Protein AF-A0A3P1B3H8-F1 (afdb_monomer)

Foldseek 3Di:
DDDDDDDDDDAADDPQWGWDDDPNDTDIDGNPDDDDPVNVCPPPVNVVVVVLLVLQLVVLVLVVVQCCLQPVLAPDPCLSVLSSVVLVVQCVVCVPDDSLVCLQPVLVDPVFAQDFSLPLAPQRSPQWAQAPVQQKIWSQCRLVVCLVPQALWKKKKWKWWWFADPSRIHTDNTDIFIHHSPPDDNPDTDMDHHDDDDPPGPTFIKMKIAIGNDRDPPPPDNDDNHGITIGTYHYDND

Sequence (238 aa):
MAKSDNIFNIRGRLGDLIFCQRNGKTYVKRYSGGFTKAATQNHPNIKVGQERFAQVSKYVKSLKQQLQPYMWRQKDGTFHNQLMAIFLQLAKNETEKTFNELVQELDSYSNLTNKSLNKNSKIAPSGLFYDVKTNQLNLGIIPYELSVKYKGLFLEVATGWYGVTDGEISLTEPNIQYVKLDDQTKNKDFVVDFAPADDNNIRLPFVGLAVVYTDDKGSESPHPVHTVMACFVVMRNV

Radius of gyration: 27.2 Å; Cα contacts (8 Å, |Δi|>4): 384; chains: 1; bounding box: 61×78×68 Å

Solvent-accessible surface area (backbone atoms only — not comparable to full-atom values): 13793 Å² total; per-residue (Å²): 134,88,82,82,85,83,85,80,90,76,76,47,74,60,90,61,34,35,36,47,73,56,96,90,42,81,46,79,42,73,60,81,72,70,92,40,74,65,62,52,58,65,33,68,73,46,43,56,51,49,53,51,49,49,52,49,50,53,49,48,53,51,48,54,60,56,40,34,88,48,44,69,56,55,80,54,90,57,50,65,58,45,43,46,54,52,52,50,49,53,49,66,75,40,78,89,56,54,71,62,60,53,64,70,48,48,84,79,38,71,86,45,40,38,33,50,62,41,80,67,27,72,67,73,42,79,54,42,35,34,29,71,80,78,44,28,34,35,43,31,53,48,54,34,67,45,23,79,78,40,64,79,23,22,36,40,40,25,22,25,40,36,37,65,58,99,83,43,76,48,52,53,81,61,38,74,48,68,43,70,17,56,92,54,53,82,89,50,76,42,72,44,79,44,39,86,80,67,97,85,60,89,55,46,47,30,39,15,38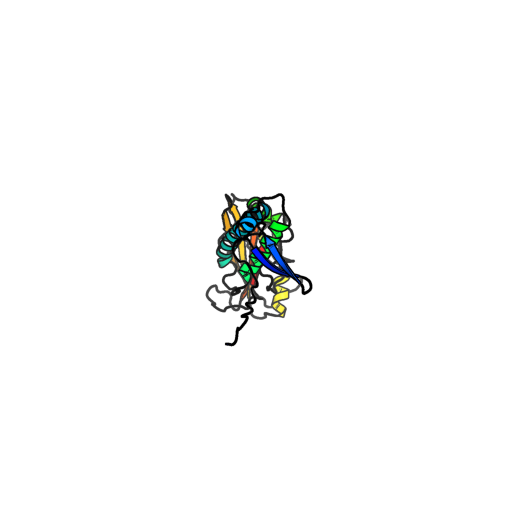,32,61,36,79,58,92,55,94,77,70,84,67,80,43,63,54,42,45,35,32,36,32,39,42,45,80,40,86,116

Nearest PDB structures (foldseek):
  8jrv-assembly1_A  TM=4.769E-01  e=1.561E+00  Homo sapiens
  5wec-assembly1_A  TM=4.623E-01  e=5.655E+00  Vibrio cholerae O395
  7uwk-assembly1_D  TM=3.953E-01  e=9.577E+00  Homo sapiens
  7w47-assembly1_B  TM=3.004E-01  e=8.034E+00  Sus scrofa

Secondary structure (DSSP, 8-state):
-PPP-------EEETTEEEEEETTEEEEEE------HHHHHTSHHHHHHHHHHHHHHHHHHHHHHHTHHHHTT---TTHHHHHHHHHHHHHHH-SSS-HHHHHHTGGG-TTTBTS-SSTT----GGG-EEETTTTEEE-TTHHHHHHTT-TT-EEEEEEEEEEEETTEEEEPPPEEEEEE-TT--TT---EEEPPPPPTTS--EEEEEEEEESSSSTT------GGGEEEEE-EEE--

Mean predicted aligned error: 11.23 Å

Organism: NCBI:txid2488729

pLDDT: mean 82.11, std 12.09, range [40.28, 95.19]

Structure (mmCIF, N/CA/C/O backbone):
data_AF-A0A3P1B3H8-F1
#
_entry.id   AF-A0A3P1B3H8-F1
#
loop_
_atom_site.group_PDB
_atom_site.id
_atom_site.type_symbol
_atom_site.label_atom_id
_atom_site.label_alt_id
_atom_site.label_comp_id
_atom_site.label_asym_id
_atom_site.label_entity_id
_atom_site.label_seq_id
_atom_site.pdbx_PDB_ins_code
_atom_site.Cartn_x
_atom_site.Cartn_y
_atom_site.Cartn_z
_atom_site.occupancy
_atom_site.B_iso_or_equiv
_atom_site.auth_seq_id
_atom_site.auth_comp_id
_atom_site.auth_asym_id
_atom_site.auth_atom_id
_atom_site.pdbx_PDB_model_num
ATOM 1 N N . MET A 1 1 ? 37.171 -57.762 -46.594 1.00 40.28 1 MET A N 1
ATOM 2 C CA . MET A 1 1 ? 37.442 -56.576 -45.753 1.00 40.28 1 MET A CA 1
ATOM 3 C C . MET A 1 1 ? 36.181 -55.719 -45.764 1.00 40.28 1 MET A C 1
ATOM 5 O O . MET A 1 1 ? 35.833 -55.210 -46.821 1.00 40.28 1 MET A O 1
ATOM 9 N N . ALA A 1 2 ? 35.424 -55.676 -44.666 1.00 44.59 2 ALA A N 1
ATOM 10 C CA . ALA A 1 2 ? 34.181 -54.903 -44.606 1.00 44.59 2 ALA A CA 1
ATOM 11 C C . ALA A 1 2 ? 34.508 -53.404 -44.483 1.00 44.59 2 ALA A C 1
ATOM 13 O O . ALA A 1 2 ? 35.292 -53.025 -43.616 1.00 44.59 2 ALA A O 1
ATOM 14 N N . LYS A 1 3 ? 33.939 -52.560 -45.353 1.00 48.19 3 LYS A N 1
ATOM 15 C CA . LYS A 1 3 ? 33.936 -51.099 -45.182 1.00 48.19 3 LYS A CA 1
ATOM 16 C C . LYS A 1 3 ? 32.687 -50.725 -44.388 1.00 48.19 3 LYS A C 1
ATOM 18 O O . LYS A 1 3 ? 31.584 -51.002 -44.847 1.00 48.19 3 LYS A O 1
ATOM 23 N N . SER A 1 4 ? 32.856 -50.130 -43.209 1.00 52.50 4 SER A N 1
ATOM 24 C CA . SER A 1 4 ? 31.754 -49.484 -42.492 1.00 52.50 4 SER A CA 1
ATOM 25 C C . SER A 1 4 ? 31.682 -48.015 -42.904 1.00 52.50 4 SER A C 1
ATOM 27 O O . SER A 1 4 ? 32.612 -47.256 -42.621 1.00 52.50 4 SER A O 1
ATOM 29 N N . ASP A 1 5 ? 30.580 -47.605 -43.521 1.00 49.25 5 ASP A N 1
ATOM 30 C CA . ASP A 1 5 ? 30.264 -46.188 -43.676 1.00 49.25 5 ASP A CA 1
ATOM 31 C C . ASP A 1 5 ? 29.628 -45.695 -42.370 1.00 49.25 5 ASP A C 1
ATOM 33 O O . ASP A 1 5 ? 28.498 -46.045 -42.032 1.00 49.25 5 ASP A O 1
ATOM 37 N N . ASN A 1 6 ? 30.377 -44.910 -41.594 1.00 53.94 6 ASN A N 1
ATOM 38 C CA . ASN A 1 6 ? 29.881 -44.330 -40.348 1.00 53.94 6 ASN A CA 1
ATOM 39 C C . ASN A 1 6 ? 29.100 -43.045 -40.652 1.00 53.94 6 ASN A C 1
ATOM 41 O O . ASN A 1 6 ? 29.680 -42.035 -41.054 1.00 53.94 6 ASN A O 1
ATOM 45 N N . ILE A 1 7 ? 27.782 -43.072 -40.443 1.00 67.06 7 ILE A N 1
ATOM 46 C CA . ILE A 1 7 ? 26.916 -41.894 -40.574 1.00 67.06 7 ILE A CA 1
ATOM 47 C C . ILE A 1 7 ? 26.905 -41.140 -39.239 1.00 67.06 7 ILE A C 1
ATOM 49 O O . ILE A 1 7 ? 26.387 -41.639 -38.240 1.00 67.06 7 ILE A O 1
ATOM 53 N N . PHE A 1 8 ? 27.435 -39.915 -39.226 1.00 63.09 8 PHE A N 1
ATOM 54 C CA . PHE A 1 8 ? 27.357 -39.012 -38.075 1.00 63.09 8 PHE A CA 1
ATOM 55 C C . PHE A 1 8 ? 26.264 -37.962 -38.290 1.00 63.09 8 PHE A C 1
ATOM 57 O O . PHE A 1 8 ? 26.324 -37.158 -39.219 1.00 63.09 8 PHE A O 1
ATOM 64 N N . ASN A 1 9 ? 25.269 -37.940 -37.402 1.00 62.59 9 ASN A N 1
ATOM 65 C CA . ASN A 1 9 ? 24.207 -36.937 -37.426 1.00 62.59 9 ASN A CA 1
ATOM 66 C C . ASN A 1 9 ? 24.639 -35.687 -36.655 1.00 62.59 9 ASN A C 1
ATOM 68 O O . ASN A 1 9 ? 24.683 -35.691 -35.426 1.00 62.59 9 ASN A O 1
ATOM 72 N N . ILE A 1 10 ? 24.918 -34.600 -37.375 1.00 66.38 10 ILE A N 1
ATOM 73 C CA . ILE A 1 10 ? 25.276 -33.308 -36.781 1.00 66.38 10 ILE A CA 1
ATOM 74 C C . ILE A 1 10 ? 24.056 -32.378 -36.826 1.00 66.38 10 ILE A C 1
ATOM 76 O O . ILE A 1 10 ? 23.556 -32.031 -37.896 1.00 66.38 10 ILE A O 1
ATOM 80 N N . ARG A 1 11 ? 23.583 -31.947 -35.651 1.00 63.81 11 ARG A N 1
ATOM 81 C CA . ARG A 1 11 ? 22.600 -30.863 -35.479 1.00 63.81 11 ARG A CA 1
ATOM 82 C C . ARG A 1 11 ? 23.232 -29.764 -34.636 1.00 63.8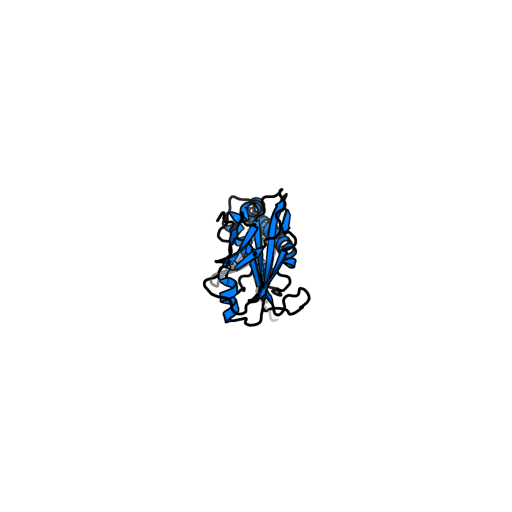1 11 ARG A C 1
ATOM 84 O O . ARG A 1 11 ? 23.747 -30.045 -33.559 1.00 63.81 11 ARG A O 1
ATOM 91 N N . GLY A 1 12 ? 23.157 -28.517 -35.096 1.00 66.75 12 GLY A N 1
ATOM 92 C CA . GLY A 1 12 ? 23.694 -27.366 -34.366 1.00 66.75 12 GLY A CA 1
ATOM 93 C C . GLY A 1 12 ? 24.693 -26.544 -35.176 1.00 66.75 12 GLY A C 1
ATOM 94 O O . GLY A 1 12 ? 24.644 -26.523 -36.405 1.00 66.75 12 GLY A O 1
ATOM 95 N N . ARG A 1 13 ? 25.564 -25.805 -34.4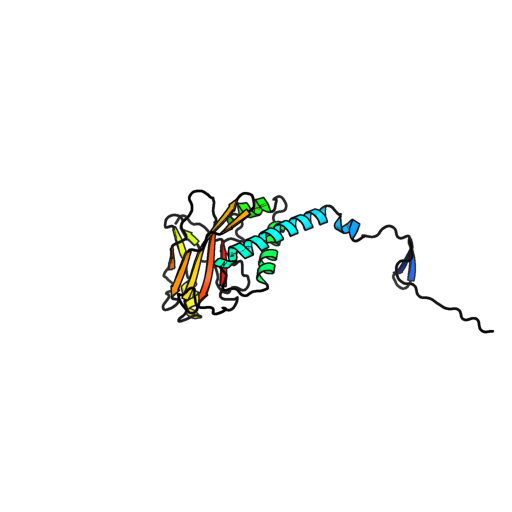83 1.00 74.62 13 ARG A N 1
ATOM 96 C CA . ARG A 1 13 ? 26.561 -24.914 -35.090 1.00 74.62 13 ARG A CA 1
ATOM 97 C C . ARG A 1 13 ? 27.933 -25.587 -35.101 1.00 74.62 13 ARG A C 1
ATOM 99 O O . ARG A 1 13 ? 28.390 -26.026 -34.052 1.00 74.62 13 ARG A O 1
ATOM 106 N N . LEU A 1 14 ? 28.602 -25.589 -36.251 1.00 75.50 14 LEU A N 1
ATOM 107 C CA . LEU A 1 14 ? 30.013 -25.960 -36.381 1.00 75.50 14 LEU A CA 1
ATOM 108 C C . LEU A 1 14 ? 30.729 -24.838 -37.139 1.00 75.50 14 LEU A C 1
ATOM 110 O O . LEU A 1 14 ? 30.448 -24.601 -38.314 1.00 75.50 14 LEU A O 1
ATOM 114 N N . GLY A 1 15 ? 31.597 -24.100 -36.443 1.00 76.12 15 GLY A N 1
ATOM 115 C CA . GLY A 1 15 ? 32.226 -22.888 -36.978 1.00 76.12 15 GLY A CA 1
ATOM 116 C C . GLY A 1 15 ? 31.192 -21.843 -37.413 1.00 76.12 15 GLY A C 1
ATOM 117 O O . GLY A 1 15 ? 30.313 -21.457 -36.633 1.00 76.12 15 GLY A O 1
ATOM 118 N N . ASP A 1 16 ? 31.272 -21.424 -38.674 1.00 76.69 16 ASP A N 1
ATOM 119 C CA . ASP A 1 16 ? 30.365 -20.449 -39.294 1.00 76.69 16 ASP A CA 1
ATOM 120 C C . ASP A 1 16 ? 29.191 -21.102 -40.031 1.00 76.69 16 ASP A C 1
ATOM 122 O O . ASP A 1 16 ? 28.534 -20.459 -40.845 1.00 76.69 16 ASP A O 1
ATOM 126 N N . LEU A 1 17 ? 28.908 -22.380 -39.777 1.00 77.81 17 LEU A N 1
ATOM 127 C CA . LEU A 1 17 ? 27.805 -23.109 -40.397 1.00 77.81 17 LEU A CA 1
ATOM 128 C C . LEU A 1 17 ? 26.775 -23.524 -39.346 1.00 77.81 17 LEU A C 1
ATOM 130 O O . LEU A 1 17 ? 27.121 -23.973 -38.252 1.00 77.81 17 LEU A O 1
ATOM 134 N N . ILE A 1 18 ? 25.493 -23.392 -39.687 1.00 80.50 18 ILE A N 1
ATOM 135 C CA . ILE A 1 18 ? 24.386 -23.977 -38.924 1.00 80.50 18 ILE A CA 1
ATOM 136 C C . ILE A 1 18 ? 23.794 -25.127 -39.732 1.00 80.50 18 ILE A C 1
ATOM 138 O O . ILE A 1 18 ? 23.350 -24.921 -40.863 1.00 80.50 18 ILE A O 1
ATOM 142 N N . PHE A 1 19 ? 23.726 -26.294 -39.098 1.00 83.31 19 PHE A N 1
ATOM 143 C CA . PHE A 1 19 ? 23.084 -27.508 -39.587 1.00 83.31 19 PHE A CA 1
ATOM 144 C C . PHE A 1 19 ? 21.707 -27.617 -38.930 1.00 83.31 19 PHE A C 1
ATOM 146 O O . PHE A 1 19 ? 21.598 -27.859 -37.722 1.00 83.31 19 PHE A O 1
ATOM 153 N N . CYS A 1 20 ? 20.644 -27.390 -39.703 1.00 77.00 20 CYS A N 1
ATOM 154 C CA . CYS A 1 20 ? 19.270 -27.443 -39.211 1.00 77.00 20 CYS A CA 1
ATOM 155 C C . CYS A 1 20 ? 18.354 -28.230 -40.150 1.00 77.00 20 CYS A C 1
ATOM 157 O O . CYS A 1 20 ? 18.663 -28.455 -41.317 1.00 77.00 20 CYS A O 1
ATOM 159 N N . GLN A 1 21 ? 17.203 -28.645 -39.628 1.00 80.06 21 GLN A N 1
ATOM 160 C CA . GLN A 1 21 ? 16.171 -29.317 -40.407 1.00 80.06 21 GLN A CA 1
ATOM 161 C C . GLN A 1 21 ? 14.941 -28.411 -40.476 1.00 80.06 21 GLN A C 1
ATOM 163 O O . GLN A 1 21 ? 14.486 -27.908 -39.449 1.00 80.06 21 GLN A O 1
ATOM 168 N N . ARG A 1 22 ? 14.406 -28.188 -41.679 1.00 69.06 22 ARG A N 1
ATOM 169 C CA . ARG A 1 22 ? 13.171 -27.424 -41.909 1.00 69.06 22 ARG A CA 1
ATOM 170 C C . ARG A 1 22 ? 12.282 -28.239 -42.841 1.00 69.06 22 ARG A C 1
ATOM 172 O O . ARG A 1 22 ? 12.743 -28.692 -43.880 1.00 69.06 22 ARG A O 1
ATOM 179 N N . ASN A 1 23 ? 11.026 -28.468 -42.465 1.00 74.81 23 ASN A N 1
ATOM 180 C CA . ASN A 1 23 ? 10.073 -29.269 -43.251 1.00 74.81 23 ASN A CA 1
ATOM 181 C C . ASN A 1 23 ? 10.638 -30.642 -43.684 1.00 74.81 23 ASN A C 1
ATOM 183 O O . ASN A 1 23 ? 10.537 -31.029 -44.844 1.00 74.81 23 ASN A O 1
ATOM 187 N N . GLY A 1 24 ? 11.319 -31.344 -42.771 1.00 77.25 24 GLY A N 1
ATOM 188 C CA . GLY A 1 24 ? 11.905 -32.665 -43.032 1.00 77.25 24 GLY A CA 1
ATOM 189 C C . GLY A 1 24 ? 13.212 -32.669 -43.838 1.00 77.25 24 GLY A C 1
ATOM 190 O O . GLY A 1 24 ? 13.916 -33.673 -43.807 1.00 77.25 24 GLY A O 1
ATOM 191 N N . LYS A 1 25 ? 13.600 -31.557 -44.477 1.00 76.50 25 LYS A N 1
ATOM 192 C CA . LYS A 1 25 ? 14.837 -31.440 -45.269 1.00 76.50 25 LYS A CA 1
ATOM 193 C C . LYS A 1 25 ? 15.974 -30.823 -44.451 1.00 76.50 25 LYS A C 1
ATOM 195 O O . LYS A 1 25 ? 15.749 -29.898 -43.666 1.00 76.50 25 LYS A O 1
ATOM 200 N N . THR A 1 26 ? 17.188 -31.341 -44.626 1.00 80.50 26 THR A N 1
ATOM 201 C CA . THR A 1 26 ? 18.400 -30.829 -43.969 1.00 80.50 26 THR A CA 1
ATOM 202 C C . THR A 1 26 ? 18.971 -29.665 -44.768 1.00 80.50 26 THR A C 1
ATOM 204 O O . THR A 1 26 ? 19.141 -29.763 -45.980 1.00 80.50 26 THR A O 1
ATOM 207 N N . TYR A 1 27 ? 19.280 -28.569 -44.080 1.00 76.25 27 TYR A N 1
ATOM 208 C CA . TYR A 1 27 ? 19.862 -27.365 -44.657 1.00 76.25 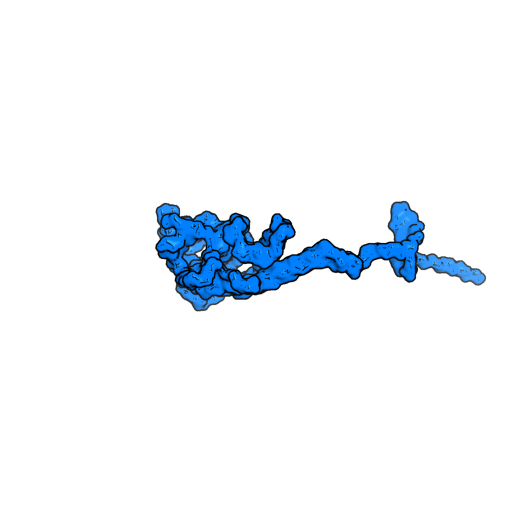27 TYR A CA 1
ATOM 209 C C . TYR A 1 27 ? 21.144 -26.994 -43.919 1.00 76.25 27 TYR A C 1
ATOM 211 O O . TYR A 1 27 ? 21.226 -27.087 -42.691 1.00 76.25 27 TYR A O 1
ATOM 219 N N . VAL A 1 28 ? 22.117 -26.507 -44.687 1.00 82.88 28 VAL A N 1
ATOM 220 C CA . VAL A 1 28 ? 23.318 -25.857 -44.169 1.00 82.88 28 VAL A CA 1
ATOM 221 C C . VAL A 1 28 ? 23.267 -24.399 -44.596 1.00 82.88 28 VAL A C 1
ATOM 223 O O . VAL A 1 28 ? 23.139 -24.101 -45.782 1.00 82.88 28 VAL A O 1
ATOM 226 N N . LYS A 1 29 ? 23.348 -23.480 -43.633 1.00 78.31 29 LYS A N 1
ATOM 227 C CA . LYS A 1 29 ? 23.458 -22.042 -43.912 1.00 78.31 29 LYS A CA 1
ATOM 228 C C . LYS A 1 29 ? 24.701 -21.463 -43.254 1.00 78.31 29 LYS A C 1
ATOM 230 O O . LYS A 1 29 ? 25.050 -21.875 -42.145 1.00 78.31 29 LYS A O 1
ATOM 235 N N . ARG A 1 30 ? 25.323 -20.471 -43.903 1.00 73.12 30 ARG A N 1
ATOM 236 C CA . ARG A 1 30 ? 26.316 -19.624 -43.230 1.00 73.12 30 ARG A CA 1
ATOM 237 C C . ARG A 1 30 ? 25.642 -18.901 -42.066 1.00 73.12 30 ARG A C 1
ATOM 239 O O . ARG A 1 30 ? 24.528 -18.390 -42.191 1.00 73.12 30 ARG A O 1
ATOM 246 N N . TYR A 1 31 ? 26.310 -18.901 -40.922 1.00 65.50 31 TYR A N 1
ATOM 247 C CA . TYR A 1 31 ? 25.913 -18.199 -39.718 1.00 65.50 31 TYR A CA 1
ATOM 248 C C . TYR A 1 31 ? 26.003 -16.697 -39.995 1.00 65.50 31 TYR A C 1
ATOM 250 O O . TYR A 1 31 ? 27.058 -16.089 -39.879 1.00 65.50 31 TYR A O 1
ATOM 258 N N . SER A 1 32 ? 24.887 -16.089 -40.385 1.00 58.16 32 SER A N 1
ATOM 259 C CA . SER A 1 32 ? 24.805 -14.668 -40.734 1.00 58.16 32 SER A CA 1
ATOM 260 C C . SER A 1 32 ? 24.629 -13.754 -39.514 1.00 58.16 32 SER A C 1
ATOM 262 O O . SER A 1 32 ? 24.014 -12.703 -39.636 1.00 58.16 32 SER A O 1
ATOM 264 N N . GLY A 1 33 ? 25.087 -14.175 -38.327 1.00 56.81 33 GLY A N 1
ATOM 265 C CA . GLY A 1 33 ? 24.851 -13.436 -37.086 1.00 56.81 33 GLY A CA 1
ATOM 266 C C . GLY A 1 33 ? 23.367 -13.402 -36.715 1.00 56.81 33 GLY A C 1
ATOM 267 O O . GLY A 1 33 ? 22.682 -12.409 -36.923 1.00 56.81 33 GLY A O 1
ATOM 268 N N . GLY A 1 34 ? 22.841 -14.498 -36.164 1.00 56.72 34 GLY A N 1
ATOM 269 C CA . GLY A 1 34 ? 21.536 -14.446 -35.494 1.00 56.72 34 GLY A CA 1
ATOM 270 C C . GLY A 1 34 ? 21.604 -13.598 -34.220 1.00 56.72 34 GLY A C 1
ATOM 271 O O . GLY A 1 34 ? 22.702 -13.336 -33.732 1.00 56.72 34 GLY A O 1
ATOM 272 N N . PHE A 1 35 ? 20.441 -13.220 -33.673 1.00 50.03 35 PHE A N 1
ATOM 273 C CA . PHE A 1 35 ? 20.281 -12.582 -32.358 1.00 50.03 35 PHE A CA 1
ATOM 274 C C . PHE A 1 35 ? 21.208 -13.226 -31.318 1.00 50.03 35 PHE A C 1
ATOM 276 O O . PHE A 1 35 ? 20.905 -14.272 -30.743 1.00 50.03 35 PHE A O 1
ATOM 283 N N . THR A 1 36 ? 22.378 -12.632 -31.091 1.00 62.50 36 THR A N 1
ATOM 284 C CA . THR A 1 36 ? 23.254 -13.060 -30.006 1.00 62.50 36 THR A CA 1
ATOM 285 C C . THR A 1 36 ? 22.679 -12.499 -28.712 1.00 62.50 36 THR A C 1
ATOM 287 O O . THR A 1 36 ? 22.065 -11.426 -28.713 1.00 62.50 36 THR A O 1
ATOM 290 N N . LYS A 1 37 ? 22.876 -13.201 -27.587 1.00 59.06 37 LYS A N 1
ATOM 291 C CA . LYS A 1 37 ? 22.499 -12.663 -26.268 1.00 59.06 37 LYS A CA 1
ATOM 292 C C . LYS A 1 37 ? 23.075 -11.255 -26.073 1.00 59.06 37 LYS A C 1
ATOM 294 O O . LYS A 1 37 ? 22.348 -10.378 -25.634 1.00 59.06 37 LYS A O 1
ATOM 299 N N . ALA A 1 38 ? 24.315 -11.030 -26.514 1.00 64.62 38 ALA A N 1
ATOM 300 C CA . ALA A 1 38 ? 24.982 -9.733 -26.459 1.00 64.62 38 ALA A CA 1
ATOM 301 C C . ALA A 1 38 ? 24.328 -8.661 -27.354 1.00 64.62 38 ALA A C 1
ATOM 303 O O . ALA A 1 38 ? 24.066 -7.563 -26.880 1.00 64.62 38 ALA A O 1
ATOM 304 N N . ALA A 1 39 ? 24.020 -8.953 -28.624 1.00 59.72 39 ALA A N 1
ATOM 305 C CA . ALA A 1 39 ? 23.366 -7.982 -29.513 1.00 59.72 39 ALA A CA 1
ATOM 306 C C . ALA A 1 39 ? 21.939 -7.644 -29.049 1.00 59.72 39 ALA A C 1
ATOM 308 O O . ALA A 1 39 ? 21.500 -6.505 -29.159 1.00 59.72 39 ALA A O 1
ATOM 309 N N . THR A 1 40 ? 21.243 -8.626 -28.474 1.00 64.56 40 THR A N 1
ATOM 310 C CA . THR A 1 40 ? 19.900 -8.450 -27.909 1.00 64.56 40 THR A CA 1
ATOM 311 C C . THR A 1 40 ? 19.960 -7.618 -26.626 1.00 64.56 40 THR A C 1
ATOM 313 O O . THR A 1 40 ? 19.269 -6.616 -26.515 1.00 64.56 40 THR A O 1
ATOM 316 N N . GLN A 1 41 ? 20.846 -7.952 -25.682 1.00 67.62 41 GLN A N 1
ATOM 317 C CA . GLN A 1 41 ? 21.041 -7.179 -24.446 1.00 67.62 41 GLN A CA 1
ATOM 318 C C . GLN A 1 41 ? 21.476 -5.732 -24.705 1.00 67.62 41 GLN A C 1
ATOM 320 O O . GLN A 1 41 ? 21.120 -4.842 -23.941 1.00 67.62 41 GLN A O 1
ATOM 325 N N . ASN A 1 42 ? 22.213 -5.488 -25.790 1.00 73.94 42 ASN A N 1
ATOM 326 C CA . ASN A 1 42 ? 22.690 -4.155 -26.139 1.00 73.94 42 ASN A CA 1
ATOM 327 C C . ASN A 1 42 ? 21.704 -3.319 -26.964 1.00 73.94 42 ASN A C 1
ATOM 329 O O . ASN A 1 42 ? 22.008 -2.162 -27.253 1.00 73.94 42 ASN A O 1
ATOM 333 N N . HIS A 1 43 ? 20.541 -3.862 -27.337 1.00 76.12 43 HIS A N 1
ATOM 334 C CA . HIS A 1 43 ? 19.538 -3.107 -28.079 1.00 76.12 43 HIS A CA 1
ATOM 335 C C . HIS A 1 43 ? 19.032 -1.916 -27.235 1.00 76.12 43 HIS A C 1
ATOM 337 O O . HIS A 1 43 ? 18.685 -2.130 -26.070 1.00 76.12 43 HIS A O 1
ATOM 343 N N . PRO A 1 44 ? 18.912 -0.692 -27.790 1.00 80.25 44 PRO A N 1
ATOM 344 C CA . PRO A 1 44 ? 18.512 0.502 -27.034 1.00 80.25 44 PRO A CA 1
ATOM 345 C C . PRO A 1 44 ? 17.237 0.306 -26.204 1.00 80.25 44 PRO A C 1
ATOM 347 O O . PRO A 1 44 ? 17.236 0.548 -25.002 1.00 80.25 44 PRO A O 1
ATOM 350 N N . ASN A 1 45 ? 16.189 -0.266 -26.804 1.00 78.06 45 ASN A N 1
ATOM 351 C CA . ASN A 1 45 ? 14.928 -0.536 -26.097 1.00 78.06 45 ASN A CA 1
ATOM 352 C C . ASN A 1 45 ? 15.074 -1.536 -24.936 1.00 78.06 45 ASN A C 1
ATOM 354 O O . ASN A 1 45 ? 14.334 -1.457 -23.959 1.00 78.06 45 ASN A O 1
ATOM 358 N N . ILE A 1 46 ? 16.016 -2.482 -25.031 1.00 79.88 46 ILE A N 1
ATOM 359 C CA . ILE A 1 46 ? 16.268 -3.459 -23.965 1.00 79.88 46 ILE A CA 1
ATOM 360 C C . ILE A 1 46 ? 17.037 -2.799 -22.822 1.00 79.88 46 ILE A C 1
ATOM 362 O O . ILE A 1 46 ? 16.686 -3.027 -21.667 1.00 79.88 46 ILE A O 1
ATOM 366 N N . LYS A 1 47 ? 18.006 -1.928 -23.126 1.00 82.38 47 LYS A N 1
ATOM 367 C CA . LYS A 1 47 ? 18.717 -1.137 -22.112 1.00 82.38 47 LYS A CA 1
ATOM 368 C C . LYS A 1 47 ? 17.780 -0.209 -21.345 1.00 82.38 47 LYS A C 1
ATOM 370 O O . LYS A 1 47 ? 17.742 -0.291 -20.124 1.00 82.38 47 LYS A O 1
ATOM 375 N N . VAL A 1 48 ? 16.948 0.564 -22.046 1.00 81.56 48 VAL A N 1
ATOM 376 C CA . VAL A 1 48 ? 15.947 1.445 -21.413 1.00 81.56 48 VAL A CA 1
ATOM 377 C C . VAL A 1 48 ? 14.995 0.638 -20.522 1.00 81.56 48 VAL A C 1
ATOM 379 O O . VAL A 1 48 ? 14.708 1.026 -19.391 1.00 81.56 48 VAL A O 1
ATOM 382 N N . GLY A 1 49 ? 14.545 -0.533 -20.986 1.00 83.38 49 GLY A N 1
ATOM 383 C CA . GLY A 1 49 ? 13.720 -1.435 -20.179 1.00 83.38 49 GLY A CA 1
ATOM 384 C C . GLY A 1 49 ? 14.431 -1.962 -18.925 1.00 83.38 49 GLY A C 1
ATOM 385 O O . GLY A 1 49 ? 13.825 -2.023 -17.856 1.00 83.38 49 GLY A O 1
ATOM 386 N N . GLN A 1 50 ? 15.714 -2.320 -19.032 1.00 86.44 50 GLN A N 1
ATOM 387 C CA . GLN A 1 50 ? 16.533 -2.785 -17.908 1.00 86.44 50 GLN A CA 1
ATOM 388 C C . GLN A 1 50 ? 16.812 -1.676 -16.890 1.00 86.44 50 GLN A C 1
ATOM 390 O O . GLN A 1 50 ? 16.689 -1.917 -15.691 1.00 86.44 50 GLN A O 1
ATOM 395 N N . GLU A 1 51 ? 17.140 -0.470 -17.349 1.00 87.12 51 GLU A N 1
ATOM 396 C CA . GLU A 1 51 ? 17.347 0.708 -16.500 1.00 87.12 51 GLU A CA 1
ATOM 397 C C . GLU A 1 51 ? 16.078 1.038 -15.718 1.00 87.12 51 GLU A C 1
ATOM 399 O O . GLU A 1 51 ? 16.115 1.196 -14.496 1.00 87.12 51 GLU A O 1
ATOM 404 N N . ARG A 1 52 ? 14.927 1.037 -16.397 1.00 86.25 52 ARG A N 1
ATOM 405 C CA . ARG A 1 52 ? 13.635 1.291 -15.760 1.00 86.25 52 ARG A CA 1
ATOM 406 C C . ARG A 1 52 ? 13.269 0.213 -14.745 1.00 86.25 52 ARG A C 1
ATOM 408 O O . ARG A 1 52 ? 12.820 0.524 -13.645 1.00 86.25 52 ARG A O 1
ATOM 415 N N . PHE A 1 53 ? 13.512 -1.055 -15.072 1.00 91.06 53 PHE A N 1
ATOM 416 C CA . PHE A 1 53 ? 13.336 -2.155 -14.126 1.00 91.06 53 PHE A CA 1
ATOM 417 C C . PHE A 1 53 ? 14.246 -2.004 -12.896 1.00 91.06 53 PHE A C 1
ATOM 419 O O . PHE A 1 53 ? 13.794 -2.215 -11.771 1.00 91.06 53 PHE A O 1
ATOM 426 N N . ALA A 1 54 ? 15.507 -1.609 -13.090 1.00 91.44 54 ALA A N 1
ATOM 427 C CA . ALA A 1 54 ? 16.457 -1.392 -12.003 1.00 91.44 54 ALA A CA 1
ATOM 428 C C . ALA A 1 54 ? 16.025 -0.240 -11.080 1.00 91.44 54 ALA A C 1
ATOM 430 O O . ALA A 1 54 ? 16.083 -0.393 -9.859 1.00 91.44 54 ALA A O 1
ATOM 431 N N . GLN A 1 55 ? 15.532 0.868 -11.645 1.00 91.00 55 GLN A N 1
ATOM 432 C CA . GLN A 1 55 ? 14.972 1.992 -10.884 1.00 91.00 55 GLN A CA 1
ATOM 433 C C . GLN A 1 55 ? 13.783 1.550 -10.023 1.00 91.00 55 GLN A C 1
ATOM 435 O O . GLN A 1 55 ? 13.793 1.759 -8.809 1.00 91.00 55 GLN A O 1
ATOM 440 N N . VAL A 1 56 ? 12.811 0.851 -10.622 1.00 93.31 56 VAL A N 1
ATOM 441 C CA . VAL A 1 56 ? 11.645 0.320 -9.899 1.00 93.31 56 VAL A CA 1
ATOM 442 C C . VAL A 1 56 ? 12.078 -0.649 -8.800 1.00 93.31 56 VAL A C 1
ATOM 444 O O . VAL A 1 56 ? 11.593 -0.567 -7.677 1.00 93.31 56 VAL A O 1
ATOM 447 N N . SER A 1 57 ? 13.020 -1.548 -9.088 1.00 93.62 57 SER A N 1
ATOM 448 C CA . SER A 1 57 ? 13.511 -2.521 -8.109 1.00 93.62 57 SER A CA 1
ATOM 449 C C . SER A 1 57 ? 14.201 -1.855 -6.917 1.00 93.62 57 SER A C 1
ATOM 451 O O . SER A 1 57 ? 13.927 -2.217 -5.768 1.00 93.62 57 SER A O 1
ATOM 453 N N . LYS A 1 58 ? 15.043 -0.841 -7.168 1.00 92.62 58 LYS A N 1
ATOM 454 C CA . LYS A 1 58 ? 15.694 -0.046 -6.116 1.00 92.62 58 LYS A CA 1
ATOM 455 C C . LYS A 1 58 ? 14.653 0.659 -5.246 1.00 92.62 58 LYS A C 1
ATOM 457 O O . LYS A 1 58 ? 14.722 0.558 -4.021 1.00 92.62 58 LYS A O 1
ATOM 462 N N . TYR A 1 59 ? 13.673 1.304 -5.875 1.00 92.94 59 TYR A N 1
ATOM 463 C CA . TYR A 1 59 ? 12.577 1.969 -5.180 1.00 92.94 59 TYR A CA 1
ATOM 464 C C . TYR A 1 59 ? 11.757 0.995 -4.335 1.00 92.94 59 TYR A C 1
ATOM 466 O O . TYR A 1 59 ? 11.605 1.211 -3.142 1.00 92.94 59 TYR A O 1
ATOM 474 N N . VAL A 1 60 ? 11.295 -0.121 -4.904 1.00 94.00 60 VAL A N 1
ATOM 475 C CA . VAL A 1 60 ? 10.476 -1.109 -4.186 1.00 94.00 60 VAL A CA 1
ATOM 476 C C . VAL A 1 60 ? 11.237 -1.712 -3.007 1.00 94.00 60 VAL A C 1
ATOM 478 O O . VAL A 1 60 ? 10.645 -1.971 -1.959 1.00 94.00 60 VAL A O 1
ATOM 481 N N . LYS A 1 61 ? 12.549 -1.934 -3.146 1.00 93.12 61 LYS A N 1
ATOM 482 C CA . LYS A 1 61 ? 13.393 -2.385 -2.034 1.00 93.12 61 LYS A CA 1
ATOM 483 C C . LYS A 1 61 ? 13.405 -1.359 -0.900 1.00 93.12 61 LYS A C 1
ATOM 485 O O . LYS A 1 61 ? 13.172 -1.748 0.241 1.00 93.12 61 LYS A O 1
ATOM 490 N N . SER A 1 62 ? 13.653 -0.089 -1.221 1.00 92.88 62 SER A N 1
ATOM 491 C CA . SER A 1 62 ? 13.644 0.999 -0.240 1.00 92.88 62 SER A CA 1
ATOM 492 C C . SER A 1 62 ? 12.259 1.153 0.396 1.00 92.88 62 SER A C 1
ATOM 494 O O . SER A 1 62 ? 12.140 1.158 1.618 1.00 92.88 62 SER A O 1
ATOM 496 N N . LEU A 1 63 ? 11.192 1.142 -0.411 1.00 92.62 63 LEU A N 1
ATOM 497 C CA . LEU A 1 63 ? 9.814 1.284 0.061 1.00 92.62 63 LEU A CA 1
ATOM 498 C C . LEU A 1 63 ? 9.463 0.158 1.017 1.00 92.62 63 LEU A C 1
ATOM 500 O O . LEU A 1 63 ? 8.965 0.408 2.102 1.00 92.62 63 LEU A O 1
ATOM 504 N N . LYS A 1 64 ? 9.796 -1.086 0.674 1.00 92.06 64 LYS A N 1
ATOM 505 C CA . LYS A 1 64 ? 9.559 -2.228 1.559 1.00 92.06 64 LYS A CA 1
ATOM 506 C C . LYS A 1 64 ? 10.256 -2.076 2.918 1.00 92.06 64 LYS A C 1
ATOM 508 O O . LYS A 1 64 ? 9.687 -2.503 3.916 1.00 92.06 64 LYS A O 1
ATOM 513 N N . GLN A 1 65 ? 11.460 -1.501 2.960 1.00 91.88 65 GLN A N 1
ATOM 514 C CA . GLN A 1 65 ? 12.161 -1.228 4.220 1.00 91.88 65 GLN A CA 1
ATOM 515 C C . GLN A 1 65 ? 11.430 -0.150 5.031 1.00 91.88 65 GLN A C 1
ATOM 517 O O . GLN A 1 65 ? 11.149 -0.365 6.204 1.00 91.88 65 GLN A O 1
ATOM 522 N N . GLN A 1 66 ? 11.044 0.953 4.387 1.00 91.75 66 GLN A N 1
ATOM 523 C CA . GLN A 1 66 ? 10.305 2.054 5.018 1.00 91.75 66 GLN A CA 1
ATOM 524 C C . GLN A 1 66 ? 8.885 1.652 5.462 1.00 91.75 66 GLN A C 1
ATOM 526 O O . GLN A 1 66 ? 8.353 2.193 6.423 1.00 91.75 66 GLN A O 1
ATOM 531 N N . LEU A 1 67 ? 8.272 0.668 4.800 1.00 91.81 67 LEU A N 1
ATOM 532 C CA . LEU A 1 67 ? 6.966 0.112 5.162 1.00 91.81 67 LEU A CA 1
ATOM 533 C C . LEU A 1 67 ? 7.018 -0.854 6.347 1.00 91.81 67 LEU A C 1
ATOM 535 O O . LEU A 1 67 ? 5.964 -1.204 6.879 1.00 91.81 67 LEU A O 1
ATOM 539 N N . GLN A 1 68 ? 8.205 -1.311 6.759 1.00 89.62 68 GLN A N 1
ATOM 540 C CA . GLN A 1 68 ? 8.326 -2.297 7.829 1.00 89.62 68 GLN A CA 1
ATOM 541 C C . GLN A 1 68 ? 7.605 -1.854 9.115 1.00 89.62 68 GLN A C 1
ATOM 543 O O . GLN A 1 68 ? 6.848 -2.671 9.624 1.00 89.62 68 GLN A O 1
ATOM 548 N N . PRO A 1 69 ? 7.722 -0.608 9.617 1.00 89.50 69 PRO A N 1
ATOM 549 C CA . PRO A 1 69 ? 7.004 -0.181 10.823 1.00 89.50 69 PRO A CA 1
ATOM 550 C C . PRO A 1 69 ? 5.473 -0.217 10.690 1.00 89.50 69 PRO A C 1
ATOM 552 O O . PRO A 1 69 ? 4.781 -0.427 11.679 1.00 89.50 69 PRO A O 1
ATOM 555 N N . TYR A 1 70 ? 4.942 -0.063 9.474 1.00 90.94 70 TYR A N 1
ATOM 556 C CA . TYR A 1 70 ? 3.500 -0.044 9.189 1.00 90.94 70 TYR A CA 1
ATOM 557 C C . TYR A 1 70 ? 2.920 -1.441 8.951 1.00 90.94 70 TYR A C 1
ATOM 559 O O . TYR A 1 70 ? 1.719 -1.652 9.093 1.00 90.94 70 TYR A O 1
ATOM 567 N N . MET A 1 71 ? 3.757 -2.396 8.539 1.00 85.19 71 MET A N 1
ATOM 568 C CA . MET A 1 71 ? 3.338 -3.753 8.174 1.00 85.19 71 MET A CA 1
ATOM 569 C C . MET A 1 71 ? 4.245 -4.829 8.769 1.00 85.19 71 MET A C 1
ATOM 571 O O . MET A 1 71 ? 4.423 -5.899 8.189 1.00 85.19 71 MET A O 1
ATOM 575 N N . TRP A 1 72 ? 4.808 -4.583 9.950 1.00 81.06 72 TRP A N 1
ATOM 576 C CA . TRP A 1 72 ? 5.731 -5.508 10.614 1.00 81.06 72 TRP A CA 1
ATOM 577 C C . TRP A 1 72 ? 5.088 -6.873 10.908 1.00 81.06 72 TRP A C 1
ATOM 579 O O . TRP A 1 72 ? 5.771 -7.897 10.945 1.00 81.06 72 TRP A O 1
ATOM 589 N N . ARG A 1 73 ? 3.755 -6.905 11.038 1.00 77.75 73 ARG A N 1
ATOM 590 C CA . ARG A 1 73 ? 2.951 -8.122 11.224 1.00 77.75 73 ARG A CA 1
ATOM 591 C C . ARG A 1 73 ? 2.780 -8.946 9.936 1.00 77.75 73 ARG A C 1
ATOM 593 O O . ARG A 1 73 ? 2.359 -10.101 10.004 1.00 77.75 73 ARG A O 1
ATOM 600 N N . GLN A 1 74 ? 3.108 -8.399 8.761 1.00 79.56 74 GLN A N 1
ATOM 601 C CA . GLN A 1 74 ? 2.967 -9.080 7.472 1.00 79.56 74 GLN A CA 1
ATOM 602 C C . GLN A 1 74 ? 4.146 -10.026 7.198 1.00 79.56 74 GLN A C 1
ATOM 604 O O . GLN A 1 74 ? 5.240 -9.609 6.820 1.00 79.56 74 GLN A O 1
ATOM 609 N N . LYS A 1 75 ? 3.892 -11.336 7.269 1.00 72.12 75 LYS A N 1
ATOM 610 C CA . LYS A 1 75 ? 4.822 -12.378 6.798 1.00 72.12 75 LYS A CA 1
ATOM 611 C C . LYS A 1 75 ? 4.403 -12.884 5.414 1.00 72.12 75 LYS A C 1
ATOM 613 O O . LYS A 1 75 ? 3.908 -13.996 5.276 1.00 72.12 75 LYS A O 1
ATOM 618 N N . ASP A 1 76 ? 4.574 -12.052 4.385 1.00 73.50 76 ASP A N 1
ATOM 619 C CA . ASP A 1 76 ? 4.265 -12.415 2.993 1.00 73.50 76 ASP A CA 1
ATOM 620 C C . ASP A 1 76 ? 5.512 -12.337 2.099 1.00 73.50 76 ASP A C 1
ATOM 622 O O . ASP A 1 76 ? 5.992 -11.256 1.744 1.00 73.50 76 ASP A O 1
ATOM 626 N N . GLY A 1 77 ? 6.019 -13.503 1.688 1.00 79.31 77 GLY A N 1
ATOM 627 C CA . GLY A 1 77 ? 7.140 -13.605 0.749 1.00 79.31 77 GLY A CA 1
ATOM 628 C C . GLY A 1 77 ? 6.827 -13.040 -0.642 1.00 79.31 77 GLY A C 1
ATOM 629 O O . GLY A 1 77 ? 7.740 -12.656 -1.371 1.00 79.31 77 GLY A O 1
ATOM 630 N N . THR A 1 78 ? 5.547 -12.923 -1.003 1.00 86.81 78 THR A N 1
ATOM 631 C CA . THR A 1 78 ? 5.104 -12.400 -2.301 1.00 86.81 78 THR A CA 1
ATOM 632 C C . THR A 1 78 ? 4.946 -10.882 -2.319 1.00 86.81 78 THR A C 1
ATOM 634 O O . THR A 1 78 ? 4.846 -10.305 -3.400 1.00 86.81 78 THR A O 1
ATOM 637 N N . PHE A 1 79 ? 4.990 -10.208 -1.163 1.00 89.00 79 PHE A N 1
ATOM 638 C CA . PHE A 1 79 ? 4.718 -8.771 -1.068 1.00 89.00 79 PHE A CA 1
ATOM 639 C C . PHE A 1 79 ? 5.668 -7.921 -1.923 1.00 89.00 79 PHE A C 1
ATOM 641 O O . PHE A 1 79 ? 5.239 -7.009 -2.624 1.00 89.00 79 PHE A O 1
ATOM 648 N N . HIS A 1 80 ? 6.955 -8.281 -1.959 1.00 90.62 80 HIS A N 1
ATOM 649 C CA . HIS A 1 80 ? 7.919 -7.611 -2.836 1.00 90.62 80 HIS A CA 1
ATOM 650 C C . HIS A 1 80 ? 7.516 -7.724 -4.315 1.00 90.62 80 HIS A C 1
ATOM 652 O O . HIS A 1 80 ? 7.544 -6.733 -5.038 1.00 90.62 80 HIS A O 1
ATOM 658 N N . ASN A 1 81 ? 7.076 -8.907 -4.753 1.00 91.38 81 ASN A N 1
ATOM 659 C CA . ASN A 1 81 ? 6.637 -9.131 -6.131 1.00 91.38 81 ASN A CA 1
ATOM 660 C C . ASN A 1 81 ? 5.335 -8.379 -6.444 1.00 91.38 81 ASN A C 1
ATOM 662 O O . ASN A 1 81 ? 5.156 -7.910 -7.567 1.00 91.38 81 ASN A O 1
ATOM 666 N N . GLN A 1 82 ? 4.439 -8.229 -5.462 1.00 92.31 82 GLN A N 1
ATOM 667 C CA . GLN A 1 82 ? 3.222 -7.429 -5.609 1.00 92.31 82 GLN A CA 1
ATOM 668 C C . GLN A 1 82 ? 3.554 -5.950 -5.827 1.00 92.31 82 GLN A C 1
ATOM 670 O O . GLN A 1 82 ? 3.047 -5.363 -6.784 1.00 92.31 82 GLN A O 1
ATOM 675 N N . LEU A 1 83 ? 4.446 -5.380 -5.007 1.00 93.19 83 LEU A N 1
ATOM 676 C CA . LEU A 1 83 ? 4.940 -4.012 -5.183 1.00 93.19 83 LEU A CA 1
ATOM 677 C C . LEU A 1 83 ? 5.633 -3.846 -6.540 1.00 93.19 83 LEU A C 1
ATOM 679 O O . LEU A 1 83 ? 5.293 -2.933 -7.288 1.00 93.19 83 LEU A O 1
ATOM 683 N N . MET A 1 84 ? 6.531 -4.768 -6.907 1.00 94.88 84 MET A N 1
ATOM 684 C CA . MET A 1 84 ? 7.179 -4.762 -8.224 1.00 94.88 84 MET A CA 1
ATOM 685 C C . MET A 1 84 ? 6.155 -4.717 -9.357 1.00 94.88 84 MET A C 1
ATOM 687 O O . MET A 1 84 ? 6.287 -3.900 -10.261 1.00 94.88 84 MET A O 1
ATOM 691 N N . ALA A 1 85 ? 5.113 -5.550 -9.308 1.00 93.50 85 ALA A N 1
ATOM 692 C CA . ALA A 1 85 ? 4.075 -5.564 -10.334 1.00 93.50 85 ALA A CA 1
ATOM 693 C C . ALA A 1 85 ? 3.304 -4.236 -10.413 1.00 93.50 85 ALA A C 1
ATOM 695 O O . ALA A 1 85 ? 3.023 -3.772 -11.515 1.00 93.50 85 ALA A O 1
ATOM 696 N N . ILE A 1 86 ? 2.982 -3.622 -9.268 1.00 92.88 86 ILE A N 1
ATOM 697 C CA . ILE A 1 86 ? 2.274 -2.334 -9.201 1.00 92.88 86 ILE A CA 1
ATOM 698 C C . ILE A 1 86 ? 3.122 -1.222 -9.832 1.00 92.88 86 ILE A C 1
ATOM 700 O O . ILE A 1 86 ? 2.669 -0.555 -10.761 1.00 92.88 86 ILE A O 1
ATOM 704 N N . PHE A 1 87 ? 4.368 -1.053 -9.386 1.00 93.44 87 PHE A N 1
ATOM 705 C CA . PHE A 1 87 ? 5.215 0.053 -9.843 1.00 93.44 87 PHE A CA 1
ATOM 706 C C . PHE A 1 87 ? 5.772 -0.156 -11.258 1.00 93.44 87 PHE A C 1
ATOM 708 O O . PHE A 1 87 ? 5.953 0.817 -11.986 1.00 93.44 87 PHE A O 1
ATOM 715 N N . LEU A 1 88 ? 5.964 -1.403 -11.708 1.00 93.06 88 LEU A N 1
ATOM 716 C CA . LEU A 1 88 ? 6.256 -1.681 -13.120 1.00 93.06 88 LEU A CA 1
ATOM 717 C C . LEU A 1 88 ? 5.063 -1.358 -14.018 1.00 93.06 88 LEU A C 1
ATOM 719 O O . LEU A 1 88 ? 5.258 -0.869 -15.128 1.00 93.06 88 LEU A O 1
ATOM 723 N N . GLN A 1 89 ? 3.837 -1.629 -13.562 1.00 91.75 89 GLN A N 1
ATOM 724 C CA . GLN A 1 89 ? 2.637 -1.264 -14.309 1.00 91.75 89 GLN A CA 1
ATOM 725 C C . GLN A 1 89 ? 2.480 0.257 -14.389 1.00 91.75 89 GLN A C 1
ATOM 727 O O . GLN A 1 89 ? 2.204 0.764 -15.473 1.00 91.75 89 GLN A O 1
ATOM 732 N N . LEU A 1 90 ? 2.717 0.975 -13.286 1.00 91.06 90 LEU A N 1
ATOM 733 C CA . LEU A 1 90 ? 2.739 2.440 -13.268 1.00 91.06 90 LEU A CA 1
ATOM 734 C C . LEU A 1 90 ? 3.755 2.985 -14.280 1.00 91.06 90 LEU A C 1
ATOM 736 O O . LEU A 1 90 ? 3.395 3.743 -15.173 1.00 91.06 90 LEU A O 1
ATOM 740 N N . ALA A 1 91 ? 4.999 2.509 -14.206 1.00 90.00 91 ALA A N 1
ATOM 741 C CA . ALA A 1 91 ? 6.054 2.888 -15.137 1.00 90.00 91 ALA A CA 1
ATOM 742 C C . ALA A 1 91 ? 5.674 2.578 -16.595 1.00 90.00 91 ALA A C 1
ATOM 744 O O . ALA A 1 91 ? 5.888 3.385 -17.492 1.00 90.00 91 ALA A O 1
ATOM 745 N N . LYS A 1 92 ? 5.078 1.415 -16.862 1.00 88.75 92 LYS A N 1
ATOM 746 C CA . LYS A 1 92 ? 4.672 1.033 -18.219 1.00 88.75 92 LYS A CA 1
ATOM 747 C C . LYS A 1 92 ? 3.589 1.952 -18.794 1.00 88.75 92 LYS A C 1
ATOM 749 O O . LYS A 1 92 ? 3.601 2.183 -19.999 1.00 88.75 92 LYS A O 1
ATOM 754 N N . ASN A 1 93 ? 2.664 2.421 -17.962 1.00 88.44 93 ASN A N 1
ATOM 755 C CA . ASN A 1 93 ? 1.560 3.270 -18.400 1.00 88.44 93 ASN A CA 1
ATOM 756 C C . ASN A 1 93 ? 2.010 4.704 -18.718 1.00 88.44 93 ASN A C 1
ATOM 758 O O . ASN A 1 93 ? 1.407 5.342 -19.570 1.00 88.44 93 ASN A O 1
ATOM 762 N N . GLU A 1 94 ? 3.086 5.172 -18.086 1.00 86.62 94 GLU A N 1
ATOM 763 C CA . GLU A 1 94 ? 3.585 6.542 -18.214 1.00 86.62 94 GLU A CA 1
ATOM 764 C C . GLU A 1 94 ? 4.919 6.563 -18.969 1.00 86.62 94 GLU A C 1
ATOM 766 O O . GLU A 1 94 ? 5.998 6.581 -18.378 1.00 86.62 94 GLU A O 1
ATOM 771 N N . THR A 1 95 ? 4.893 6.484 -20.299 1.00 80.75 95 THR A N 1
ATOM 772 C CA . THR A 1 95 ? 6.123 6.349 -21.104 1.00 80.75 95 THR A CA 1
ATOM 773 C C . THR A 1 95 ? 6.946 7.626 -21.230 1.00 80.75 95 THR A C 1
ATOM 775 O O . THR A 1 95 ? 8.128 7.537 -21.548 1.00 80.75 95 THR A O 1
ATOM 778 N N . GLU A 1 96 ? 6.337 8.785 -20.989 1.00 85.44 96 GLU A N 1
ATOM 779 C CA . GLU A 1 96 ? 6.972 10.098 -21.165 1.00 85.44 96 GLU A CA 1
ATOM 780 C C . GLU A 1 96 ? 7.708 10.579 -19.910 1.00 85.44 96 GLU A C 1
ATOM 782 O O . GLU A 1 96 ? 8.635 11.376 -20.013 1.00 85.44 96 GLU A O 1
ATOM 787 N N . LYS A 1 97 ? 7.341 10.049 -18.737 1.00 85.81 97 LYS A N 1
ATOM 788 C CA . LYS A 1 97 ? 7.937 10.411 -17.449 1.00 85.81 97 LYS A CA 1
ATOM 789 C C . LYS A 1 97 ? 9.032 9.434 -17.034 1.00 85.81 97 LYS A C 1
ATOM 791 O O . LYS A 1 97 ? 8.903 8.205 -17.136 1.00 85.81 97 LYS A O 1
ATOM 796 N N . THR A 1 98 ? 10.107 9.978 -16.483 1.00 86.75 98 THR A N 1
ATOM 797 C CA . THR A 1 98 ? 11.107 9.219 -15.735 1.00 86.75 98 THR A CA 1
ATOM 798 C C . THR A 1 98 ? 10.474 8.607 -14.487 1.00 86.75 98 THR A C 1
ATOM 800 O O . THR A 1 98 ? 9.499 9.116 -13.940 1.00 86.75 98 THR A O 1
ATOM 803 N N . PHE A 1 99 ? 11.024 7.496 -13.992 1.00 87.12 99 PHE A N 1
ATOM 804 C CA . PHE A 1 99 ? 10.459 6.860 -12.799 1.00 87.12 99 PHE A CA 1
ATOM 805 C C . PHE A 1 99 ? 10.548 7.750 -11.545 1.00 87.12 99 PHE A C 1
ATOM 807 O O . PHE A 1 99 ? 9.694 7.653 -10.670 1.00 87.12 99 PHE A O 1
ATOM 814 N N . ASN A 1 100 ? 11.535 8.646 -11.476 1.00 86.06 100 ASN A N 1
ATOM 815 C CA . ASN A 1 100 ? 11.666 9.594 -10.369 1.00 86.06 100 ASN A CA 1
ATOM 816 C C . ASN A 1 100 ? 10.521 10.617 -10.354 1.00 86.06 100 ASN A C 1
ATOM 818 O O . ASN A 1 100 ? 9.964 10.871 -9.291 1.00 86.06 100 ASN A O 1
ATOM 822 N N . GLU A 1 101 ? 10.128 11.140 -11.519 1.00 87.75 101 GLU A N 1
ATOM 823 C CA . GLU A 1 101 ? 8.966 12.035 -11.644 1.00 87.75 101 GLU A CA 1
ATOM 824 C C . GLU A 1 101 ? 7.673 11.314 -11.237 1.00 87.75 101 GLU A C 1
ATOM 826 O O . GLU A 1 101 ? 6.868 11.855 -10.485 1.00 87.75 101 GLU A O 1
ATOM 831 N N . LEU A 1 102 ? 7.505 10.044 -11.637 1.00 88.50 102 LEU A N 1
ATOM 832 C CA . LEU A 1 102 ? 6.342 9.239 -11.231 1.00 88.50 102 LEU A CA 1
ATOM 833 C C . LEU A 1 102 ? 6.213 9.105 -9.714 1.00 88.50 102 LEU A C 1
ATOM 835 O O . LEU A 1 102 ? 5.110 9.120 -9.178 1.00 88.50 102 LEU A O 1
ATOM 839 N N . VAL A 1 103 ? 7.342 8.943 -9.033 1.00 87.38 103 VAL A N 1
ATOM 840 C CA . VAL A 1 103 ? 7.402 8.757 -7.583 1.00 87.38 103 VAL A CA 1
ATOM 841 C C . VAL A 1 103 ? 7.125 10.060 -6.820 1.00 87.38 103 VAL A C 1
ATOM 843 O O . VAL A 1 103 ? 6.645 10.004 -5.691 1.00 87.38 103 VAL A O 1
ATOM 846 N N . GLN A 1 104 ? 7.375 11.224 -7.421 1.00 85.38 104 GLN A N 1
ATOM 847 C CA . GLN A 1 104 ? 7.053 12.521 -6.816 1.00 85.38 104 GLN A CA 1
ATOM 848 C C . GLN A 1 104 ? 5.559 12.860 -6.889 1.00 85.38 104 GLN A C 1
ATOM 850 O O . GLN A 1 104 ? 5.054 13.562 -6.023 1.00 85.38 104 GLN A O 1
ATOM 855 N N . GLU A 1 105 ? 4.846 12.319 -7.875 1.00 85.56 105 GLU A N 1
ATOM 856 C CA . GLU A 1 105 ? 3.437 12.635 -8.146 1.00 85.56 105 GLU A CA 1
ATOM 857 C C . GLU A 1 105 ? 2.498 11.466 -7.799 1.00 85.56 105 GLU A C 1
ATOM 859 O O . GLU A 1 105 ? 1.481 11.256 -8.462 1.00 85.56 105 GLU A O 1
ATOM 864 N N . LEU A 1 106 ? 2.844 10.638 -6.801 1.00 85.44 106 LEU A N 1
ATOM 865 C CA . LEU A 1 106 ? 2.081 9.413 -6.505 1.00 85.44 106 LEU A CA 1
ATOM 866 C C . LEU A 1 106 ? 0.598 9.669 -6.178 1.00 85.44 106 LEU A C 1
ATOM 868 O O . LEU A 1 106 ? -0.243 8.811 -6.448 1.00 85.44 106 LEU A O 1
ATOM 872 N N . ASP A 1 107 ? 0.274 10.840 -5.638 1.00 80.25 107 ASP A N 1
ATOM 873 C CA . ASP A 1 107 ? -1.086 11.294 -5.328 1.00 80.25 107 ASP A CA 1
ATOM 874 C C . ASP A 1 107 ? -1.967 11.524 -6.553 1.00 80.25 107 ASP A C 1
ATOM 876 O O . ASP A 1 107 ? -3.186 11.348 -6.483 1.00 80.25 107 ASP A O 1
ATOM 880 N N . SER A 1 108 ? -1.351 11.855 -7.684 1.00 84.50 108 SER A N 1
ATOM 881 C CA . SER A 1 108 ? -2.034 12.069 -8.957 1.00 84.50 108 SER A CA 1
ATOM 882 C C . SER A 1 108 ? -2.556 10.758 -9.558 1.00 84.50 108 SER A C 1
ATOM 884 O O . SER A 1 108 ? -3.424 10.767 -10.435 1.00 84.50 108 SER A O 1
ATOM 886 N N . TYR A 1 109 ? -2.083 9.606 -9.069 1.00 83.69 109 TYR A N 1
ATOM 887 C CA . TYR A 1 109 ? -2.458 8.298 -9.593 1.00 83.69 109 TYR A CA 1
ATOM 888 C C . TYR A 1 109 ? -3.555 7.633 -8.751 1.00 83.69 109 TYR A C 1
ATOM 890 O O . TYR A 1 109 ? -3.314 6.904 -7.788 1.00 83.69 109 TYR A O 1
ATOM 898 N N . SER A 1 110 ? -4.801 7.782 -9.206 1.00 79.31 110 SER A N 1
ATOM 899 C CA . SER A 1 110 ? -5.995 7.161 -8.597 1.00 79.31 110 SER A CA 1
ATOM 900 C C . SER A 1 110 ? -5.951 5.627 -8.495 1.00 79.31 110 SER A C 1
ATOM 902 O O . SER A 1 110 ? -6.740 5.009 -7.778 1.00 79.31 110 SER A O 1
ATOM 904 N N . ASN A 1 111 ? -5.049 4.967 -9.224 1.00 79.50 111 ASN A N 1
ATOM 905 C CA . ASN A 1 111 ? -4.837 3.527 -9.123 1.00 79.50 111 ASN A CA 1
ATOM 906 C C . ASN A 1 111 ? -3.978 3.116 -7.912 1.00 79.50 111 ASN A C 1
ATOM 908 O O . ASN A 1 111 ? -3.894 1.915 -7.654 1.00 79.50 111 ASN A O 1
ATOM 912 N N . LEU A 1 112 ? -3.387 4.067 -7.187 1.00 84.81 112 LEU A N 1
ATOM 913 C CA . LEU A 1 112 ? -2.619 3.854 -5.961 1.00 84.81 112 LEU A CA 1
ATOM 914 C C . LEU A 1 112 ? -3.355 4.370 -4.726 1.00 84.81 112 LEU A C 1
ATOM 916 O O . LEU A 1 112 ? -3.350 3.703 -3.689 1.00 84.81 112 LEU A O 1
ATOM 920 N N . THR A 1 113 ? -4.018 5.518 -4.840 1.00 84.81 113 THR A N 1
ATOM 921 C CA . THR A 1 113 ? -4.743 6.126 -3.723 1.00 84.81 113 THR A CA 1
ATOM 922 C C . THR A 1 113 ? -5.974 5.301 -3.348 1.00 84.81 113 THR A C 1
ATOM 924 O O . THR A 1 113 ? -6.726 4.851 -4.214 1.00 84.81 113 THR A O 1
ATOM 927 N N . ASN A 1 114 ? -6.174 5.072 -2.048 1.00 85.75 114 ASN A N 1
ATOM 928 C CA . ASN A 1 114 ? -7.201 4.192 -1.489 1.00 85.75 114 ASN A CA 1
ATOM 929 C C . ASN A 1 114 ? -7.214 2.798 -2.138 1.00 85.75 114 ASN A C 1
ATOM 931 O O . ASN A 1 114 ? -8.274 2.211 -2.367 1.00 85.75 114 ASN A O 1
ATOM 935 N N . LYS A 1 115 ? -6.032 2.244 -2.436 1.00 89.75 115 LYS A N 1
ATOM 936 C CA . LYS A 1 115 ? -5.865 0.836 -2.817 1.00 89.75 115 LYS A CA 1
ATOM 937 C C . LYS A 1 115 ? -4.796 0.173 -1.967 1.00 89.75 115 LYS A C 1
ATOM 939 O O . LYS A 1 115 ? -3.732 0.733 -1.728 1.00 89.75 115 LYS A O 1
ATOM 944 N N . SER A 1 116 ? -5.083 -1.050 -1.529 1.00 91.00 116 SER A N 1
ATOM 945 C CA . SER A 1 116 ? -4.140 -1.827 -0.732 1.00 91.00 116 SER A CA 1
ATOM 946 C C . SER A 1 116 ? -2.923 -2.200 -1.579 1.00 91.00 116 SER A C 1
ATOM 948 O O . SER A 1 116 ? -3.058 -2.832 -2.629 1.00 91.00 116 SER A O 1
ATOM 950 N N . LEU A 1 117 ? -1.728 -1.874 -1.087 1.00 91.38 117 LEU A N 1
ATOM 951 C CA . LEU A 1 117 ? -0.465 -2.362 -1.641 1.00 91.38 117 LEU A CA 1
ATOM 952 C C . LEU A 1 117 ? -0.310 -3.880 -1.445 1.00 91.38 117 LEU A C 1
ATOM 954 O O . LEU A 1 117 ? 0.375 -4.540 -2.226 1.00 91.38 117 LEU A O 1
ATOM 958 N N . ASN A 1 118 ? -0.972 -4.444 -0.428 1.00 89.88 118 ASN A N 1
ATOM 959 C CA . ASN A 1 118 ? -1.102 -5.883 -0.222 1.00 89.88 118 ASN A CA 1
ATOM 960 C C . ASN A 1 118 ? -2.374 -6.390 -0.920 1.00 89.88 118 ASN A C 1
ATOM 962 O O . ASN A 1 118 ? -3.478 -6.298 -0.374 1.00 89.88 118 ASN A O 1
ATOM 966 N N . LYS A 1 119 ? -2.224 -6.962 -2.116 1.00 86.25 119 LYS A N 1
ATOM 967 C CA . LYS A 1 119 ? -3.333 -7.481 -2.938 1.00 86.25 119 LYS A CA 1
ATOM 968 C C . LYS A 1 119 ? -4.097 -8.625 -2.273 1.00 86.25 119 LYS A C 1
ATOM 970 O O . LYS A 1 119 ? -5.242 -8.877 -2.629 1.00 86.25 119 LYS A O 1
ATOM 975 N N . ASN A 1 120 ? -3.471 -9.312 -1.321 1.00 87.56 120 ASN A N 1
ATOM 976 C CA . ASN A 1 120 ? -4.091 -10.408 -0.585 1.00 87.56 120 ASN A CA 1
ATOM 977 C C . ASN A 1 120 ? -4.890 -9.922 0.633 1.00 87.56 120 ASN A C 1
ATOM 979 O O . ASN A 1 120 ? -5.540 -10.741 1.289 1.00 87.56 120 ASN A O 1
ATOM 983 N N . SER A 1 121 ? -4.833 -8.627 0.958 1.00 88.38 121 SER A N 1
ATOM 984 C CA . SER A 1 121 ? -5.581 -8.058 2.073 1.00 88.38 121 SER A CA 1
ATOM 985 C C . SER A 1 121 ? -7.086 -8.167 1.849 1.00 88.38 121 SER A C 1
ATOM 987 O O . SER A 1 121 ? -7.583 -7.949 0.746 1.00 88.38 121 SER A O 1
ATOM 989 N N . LYS A 1 122 ? -7.819 -8.488 2.915 1.00 87.88 122 LYS A N 1
ATOM 990 C CA . LYS A 1 122 ? -9.287 -8.472 2.943 1.00 87.88 122 LYS A CA 1
ATOM 991 C C . LYS A 1 122 ? -9.845 -7.174 3.529 1.00 87.88 122 LYS A C 1
ATOM 993 O O . LYS A 1 122 ? -11.060 -7.049 3.619 1.00 87.88 122 LYS A O 1
ATOM 998 N N . ILE A 1 123 ? -8.985 -6.239 3.937 1.00 89.75 123 ILE A N 1
ATOM 999 C CA . ILE A 1 123 ? -9.403 -4.916 4.408 1.00 89.75 123 ILE A CA 1
ATOM 1000 C C . ILE A 1 123 ? -9.547 -4.004 3.186 1.00 89.75 123 ILE A C 1
ATOM 1002 O O . ILE A 1 123 ? -8.581 -3.807 2.446 1.00 89.75 123 ILE A O 1
ATOM 1006 N N . ALA A 1 124 ? -10.743 -3.458 2.967 1.00 88.19 124 ALA A N 1
ATOM 1007 C CA . ALA A 1 124 ? -11.030 -2.567 1.849 1.00 88.19 124 ALA A CA 1
ATOM 1008 C C . ALA A 1 124 ? -10.783 -1.094 2.243 1.00 88.19 124 ALA A C 1
ATOM 1010 O O . ALA A 1 124 ? -11.494 -0.570 3.095 1.00 88.19 124 ALA A O 1
ATOM 1011 N N . PRO A 1 125 ? -9.816 -0.387 1.626 1.00 88.56 125 PRO A N 1
ATOM 1012 C CA . PRO A 1 125 ? -9.509 1.012 1.957 1.00 88.56 125 PRO A CA 1
ATOM 1013 C C . PRO A 1 125 ? -10.486 2.044 1.364 1.00 88.56 125 PRO A C 1
ATOM 1015 O O . PRO A 1 125 ? -10.258 3.241 1.498 1.00 88.56 125 PRO A O 1
ATOM 1018 N N . SER A 1 126 ? -11.559 1.632 0.681 1.00 79.62 126 SER A N 1
ATOM 1019 C CA . SER A 1 126 ? -12.425 2.536 -0.098 1.00 79.62 126 SER A CA 1
ATOM 1020 C C . SER A 1 126 ? -13.122 3.625 0.724 1.00 79.62 126 SER A C 1
ATOM 1022 O O . SER A 1 126 ? -13.505 4.647 0.161 1.00 79.62 126 SER A O 1
ATOM 1024 N N . GLY A 1 127 ? -13.285 3.413 2.033 1.00 82.56 127 GLY A N 1
ATOM 1025 C CA . GLY A 1 127 ? -13.861 4.391 2.960 1.00 82.56 127 GLY A CA 1
ATOM 1026 C C . GLY A 1 127 ? -12.845 5.309 3.645 1.00 82.56 127 GLY A C 1
ATOM 1027 O O . GLY A 1 127 ? -13.269 6.214 4.353 1.00 82.56 127 GLY A O 1
ATOM 1028 N N . LEU A 1 128 ? -11.537 5.095 3.452 1.00 91.06 128 LEU A N 1
ATOM 1029 C CA . LEU A 1 128 ? -10.502 5.870 4.137 1.00 91.06 128 LEU A CA 1
ATOM 1030 C C . LEU A 1 128 ? -10.349 7.259 3.524 1.00 91.06 128 LEU A C 1
ATOM 1032 O O . LEU A 1 128 ? -10.219 7.402 2.306 1.00 91.06 128 LEU A O 1
ATOM 1036 N N . PHE A 1 129 ? -10.295 8.281 4.368 1.00 92.50 129 PHE A N 1
ATOM 1037 C CA . PHE A 1 129 ? -9.840 9.604 3.957 1.00 92.50 129 PHE A CA 1
ATOM 1038 C C . PHE A 1 129 ? -9.196 10.347 5.122 1.00 92.50 129 PHE A C 1
ATOM 1040 O O . PHE A 1 129 ? -9.596 10.193 6.276 1.00 92.50 129 PHE A O 1
ATOM 1047 N N . TYR A 1 130 ? -8.194 11.153 4.797 1.00 93.06 130 TYR A N 1
ATOM 1048 C CA . TYR A 1 130 ? -7.546 12.064 5.727 1.00 93.06 130 TYR A CA 1
ATOM 1049 C C . TYR A 1 130 ? -8.215 13.438 5.638 1.00 93.06 130 TYR A C 1
ATOM 1051 O O . TYR A 1 130 ? -8.377 13.972 4.538 1.00 93.06 130 TYR A O 1
ATOM 1059 N N . ASP A 1 131 ? -8.613 13.988 6.780 1.00 91.88 131 ASP A N 1
ATOM 1060 C CA . ASP A 1 131 ? -9.152 15.337 6.907 1.00 91.88 131 ASP A CA 1
ATOM 1061 C C . ASP A 1 131 ? -8.048 16.305 7.344 1.00 91.88 131 ASP A C 1
ATOM 1063 O O . ASP A 1 131 ? -7.517 16.229 8.455 1.00 91.88 131 ASP A O 1
ATOM 1067 N N . VAL A 1 132 ? -7.723 17.235 6.445 1.00 88.31 132 VAL A N 1
ATOM 1068 C CA . VAL A 1 132 ? -6.651 18.218 6.626 1.00 88.31 132 VAL A CA 1
ATOM 1069 C C . VAL A 1 132 ? -6.987 19.233 7.724 1.00 88.31 132 VAL A C 1
ATOM 1071 O O . VAL A 1 132 ? -6.084 19.715 8.402 1.00 88.31 132 VAL A O 1
ATOM 1074 N N . LYS A 1 133 ? -8.268 19.572 7.931 1.00 88.62 133 LYS A N 1
ATOM 1075 C CA . LYS A 1 133 ? -8.662 20.601 8.909 1.00 88.62 133 LYS A CA 1
ATOM 1076 C C . LYS A 1 133 ? -8.598 20.084 10.337 1.00 88.62 133 LYS A C 1
ATOM 1078 O O . LYS A 1 133 ? -8.215 20.823 11.239 1.00 88.62 133 LYS A O 1
ATOM 1083 N N . THR A 1 134 ? -9.017 18.839 10.536 1.00 90.38 134 THR A N 1
ATOM 1084 C CA . THR A 1 134 ? -9.063 18.208 11.861 1.00 90.38 134 THR A CA 1
ATOM 1085 C C . THR A 1 134 ? -7.801 17.411 12.177 1.00 90.38 134 THR A C 1
ATOM 1087 O O . THR A 1 134 ? -7.592 17.056 13.333 1.00 90.38 134 THR A O 1
ATOM 1090 N N . ASN A 1 135 ? -6.938 17.169 11.182 1.00 91.50 135 ASN A N 1
ATOM 1091 C CA . ASN A 1 135 ? -5.778 16.282 11.272 1.00 91.50 135 ASN A CA 1
ATOM 1092 C C . A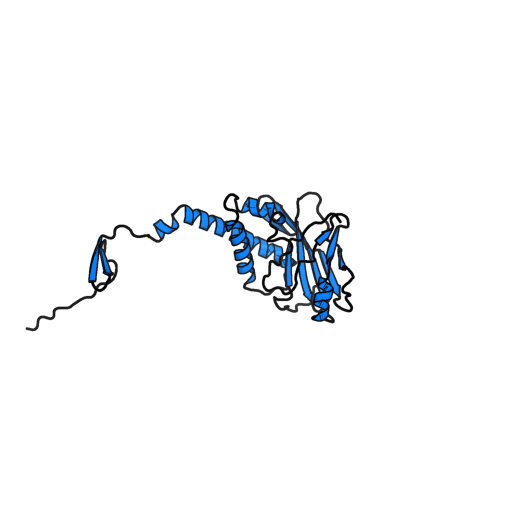SN A 1 135 ? -6.162 14.861 11.729 1.00 91.50 135 ASN A C 1
ATOM 1094 O O . ASN A 1 135 ? -5.494 14.246 12.564 1.00 91.50 135 ASN A O 1
ATOM 1098 N N . GLN A 1 136 ? -7.261 14.338 11.182 1.00 93.50 136 GLN A N 1
ATOM 1099 C CA . GLN A 1 136 ? -7.809 13.030 11.541 1.00 93.50 136 GLN A CA 1
ATOM 1100 C C . GLN A 1 136 ? -7.934 12.115 10.326 1.00 93.50 136 GLN A C 1
ATOM 1102 O O . GLN A 1 136 ? -8.184 12.548 9.201 1.00 93.50 136 GLN A O 1
ATOM 1107 N N . LEU 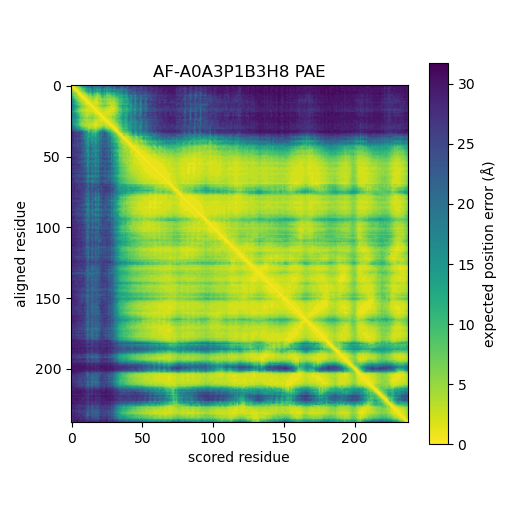A 1 137 ? -7.781 10.814 10.562 1.00 94.88 137 LEU A N 1
ATOM 1108 C CA . LEU A 1 137 ? -8.140 9.776 9.602 1.00 94.88 137 LEU A CA 1
ATOM 1109 C C . LEU A 1 137 ? -9.546 9.280 9.912 1.00 94.88 137 LEU A C 1
ATOM 1111 O O . LEU A 1 137 ? -9.798 8.763 11.000 1.00 94.88 137 LEU A O 1
ATOM 1115 N N . ASN A 1 138 ? -10.433 9.355 8.928 1.00 94.19 138 ASN A N 1
ATOM 1116 C CA . ASN A 1 138 ? -11.726 8.696 8.985 1.00 94.19 138 ASN A CA 1
ATOM 1117 C C . ASN A 1 138 ? -11.589 7.266 8.438 1.00 94.19 138 ASN A C 1
ATOM 1119 O O . ASN A 1 138 ? -11.168 7.058 7.298 1.00 94.19 138 ASN A O 1
ATOM 1123 N N . LEU A 1 139 ? -11.924 6.280 9.271 1.00 92.06 139 LEU A N 1
ATOM 1124 C CA . LEU A 1 139 ? -11.912 4.848 8.954 1.00 92.06 139 LEU A CA 1
ATOM 1125 C C . LEU A 1 139 ? -13.200 4.376 8.261 1.00 92.06 139 LEU A C 1
ATOM 1127 O O . LEU A 1 139 ? -13.287 3.226 7.822 1.00 92.0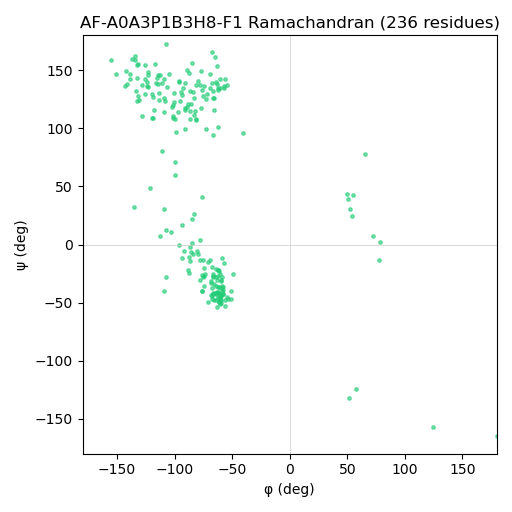6 139 LEU A O 1
ATOM 1131 N N . GLY A 1 140 ? -14.209 5.242 8.179 1.00 89.50 140 GLY A N 1
ATOM 1132 C CA . GLY A 1 140 ? -15.537 4.949 7.665 1.00 89.50 140 GLY A CA 1
ATOM 1133 C C . GLY A 1 140 ? -16.135 3.717 8.338 1.00 89.50 140 GLY A C 1
ATOM 1134 O O . GLY A 1 140 ? -16.078 3.549 9.556 1.00 89.50 140 GLY A O 1
ATOM 1135 N N . ILE A 1 141 ? -16.661 2.809 7.516 1.00 89.06 141 ILE A N 1
ATOM 1136 C CA . ILE A 1 141 ? -17.297 1.566 7.968 1.00 89.06 141 ILE A CA 1
ATOM 1137 C C . ILE A 1 141 ? -16.315 0.408 8.210 1.00 89.06 141 ILE A C 1
ATOM 1139 O O . ILE A 1 141 ? -16.761 -0.679 8.572 1.00 89.06 141 ILE A O 1
ATOM 1143 N N . ILE A 1 142 ? -15.001 0.596 8.027 1.00 91.19 142 ILE A N 1
ATOM 1144 C CA . ILE A 1 142 ? -14.013 -0.495 8.132 1.00 91.19 142 ILE A CA 1
ATOM 1145 C C . ILE A 1 142 ? -14.079 -1.204 9.495 1.00 91.19 142 ILE A C 1
ATOM 1147 O O . ILE A 1 142 ? -14.148 -2.436 9.503 1.00 91.19 142 ILE A O 1
ATOM 1151 N N . PRO A 1 143 ? -14.118 -0.501 10.648 1.00 90.94 143 PRO A N 1
ATOM 1152 C CA . PRO A 1 143 ? -14.231 -1.175 11.942 1.00 90.94 143 PRO A CA 1
ATOM 1153 C C . PRO A 1 143 ? -15.503 -2.025 12.052 1.00 90.94 143 PRO A C 1
ATOM 1155 O O . PRO A 1 143 ? -15.463 -3.131 12.585 1.00 90.94 143 PRO A O 1
ATOM 1158 N N . TYR A 1 144 ? -16.618 -1.553 11.489 1.00 89.31 144 TYR A N 1
ATOM 1159 C CA . TYR A 1 144 ? -17.870 -2.307 11.439 1.00 89.31 144 TYR A CA 1
ATOM 1160 C C . TYR A 1 144 ? -17.777 -3.544 10.532 1.00 89.31 144 TYR A C 1
ATOM 1162 O O . TYR A 1 144 ? -18.214 -4.625 10.911 1.00 89.31 144 TYR A O 1
ATOM 1170 N N . GLU A 1 145 ? -17.190 -3.434 9.341 1.00 89.44 145 GLU A N 1
ATOM 1171 C CA . GLU A 1 145 ? -17.025 -4.589 8.447 1.00 89.44 145 GLU A CA 1
ATOM 1172 C C . GLU A 1 145 ? -16.142 -5.674 9.073 1.00 89.44 145 GLU A C 1
ATOM 1174 O O . GLU A 1 145 ? -16.402 -6.873 8.925 1.00 89.44 145 GLU A O 1
ATOM 1179 N N . LEU A 1 146 ? -15.112 -5.260 9.812 1.00 89.38 146 LEU A N 1
ATOM 1180 C CA . LEU A 1 146 ? -14.213 -6.170 10.509 1.00 89.38 146 LEU A CA 1
ATOM 1181 C C . LEU A 1 146 ? -14.858 -6.777 11.760 1.00 89.38 146 LEU A C 1
ATOM 1183 O O . LEU A 1 146 ? -14.635 -7.963 12.016 1.00 89.38 146 LEU A O 1
ATOM 1187 N N . SER A 1 147 ? -15.699 -6.038 12.492 1.00 88.69 147 SER A N 1
ATOM 1188 C CA . SER A 1 147 ? -16.363 -6.529 13.711 1.00 88.69 147 SER A CA 1
ATOM 1189 C C . SER A 1 147 ? -17.249 -7.750 13.477 1.00 88.69 147 SER A C 1
ATOM 1191 O O . SER A 1 147 ? -17.357 -8.617 14.344 1.00 88.69 147 SER A O 1
ATOM 1193 N N . VAL A 1 148 ? -17.836 -7.880 12.282 1.00 87.56 148 VAL A N 1
ATOM 1194 C CA . VAL A 1 148 ? -18.661 -9.039 11.905 1.00 87.56 148 VAL A CA 1
ATOM 1195 C C . VAL A 1 148 ? -17.864 -10.343 11.992 1.00 87.56 148 VAL A C 1
ATOM 1197 O O . VAL A 1 148 ? -18.410 -11.381 12.368 1.00 87.56 148 VAL A O 1
ATOM 1200 N N . LYS A 1 149 ? -16.570 -10.298 11.656 1.00 86.56 149 LYS A N 1
ATOM 1201 C CA . LYS A 1 149 ? -15.710 -11.482 11.540 1.00 86.56 149 LYS A CA 1
ATOM 1202 C C . LYS A 1 149 ? -14.691 -11.618 12.673 1.00 86.56 149 LYS A C 1
ATOM 1204 O O . LYS A 1 149 ? -14.276 -12.731 12.982 1.00 86.56 149 LYS A O 1
ATOM 1209 N N . TYR A 1 150 ? -14.280 -10.506 13.265 1.00 87.31 150 TYR A N 1
ATOM 1210 C CA . TYR A 1 150 ? -13.144 -10.411 14.177 1.00 87.31 150 TYR A CA 1
ATOM 1211 C C . TYR A 1 150 ? -13.582 -9.866 15.547 1.00 87.31 150 TYR A C 1
ATOM 1213 O O . TYR A 1 150 ? -12.987 -8.930 16.072 1.00 87.31 150 TYR A O 1
ATOM 1221 N N . LYS A 1 151 ? -14.650 -10.437 16.120 1.00 84.88 151 LYS A N 1
ATOM 1222 C CA . LYS A 1 151 ? -15.141 -10.073 17.461 1.00 84.88 151 LYS A CA 1
ATOM 1223 C C . LYS A 1 151 ? -14.084 -10.333 18.535 1.00 84.88 151 LYS A C 1
ATOM 1225 O O . LYS A 1 151 ? -13.381 -11.341 18.471 1.00 84.88 151 LYS A O 1
ATOM 1230 N N . GLY A 1 152 ? -14.008 -9.450 19.525 1.00 85.00 152 GLY A N 1
ATOM 1231 C CA . GLY A 1 152 ? -13.034 -9.492 20.613 1.00 85.00 152 GLY A CA 1
ATOM 1232 C C . GLY A 1 152 ? -11.610 -9.117 20.198 1.00 85.00 152 GLY A C 1
ATOM 1233 O O . GLY A 1 152 ? -10.694 -9.286 20.996 1.00 85.00 152 GLY A O 1
ATOM 1234 N N . LEU A 1 153 ? -11.412 -8.646 18.962 1.00 89.62 153 LEU A N 1
ATOM 1235 C CA . LEU A 1 153 ? -10.117 -8.226 18.428 1.00 89.62 153 LEU A CA 1
ATOM 1236 C C . LEU A 1 153 ? -10.051 -6.701 18.293 1.00 89.62 153 LEU A C 1
ATOM 1238 O O . LEU A 1 153 ? -11.043 -5.984 18.455 1.00 89.62 153 LEU A O 1
ATOM 1242 N N . PHE A 1 154 ? -8.863 -6.205 17.970 1.00 90.44 154 PHE A N 1
ATOM 1243 C CA . PHE A 1 154 ? -8.598 -4.794 17.733 1.00 90.44 154 PHE A CA 1
ATOM 1244 C C . PHE A 1 154 ? -8.153 -4.574 16.289 1.00 90.44 154 PHE A C 1
ATOM 1246 O O . PHE A 1 154 ? -7.610 -5.466 15.634 1.00 90.44 154 PHE A O 1
ATOM 1253 N N . LEU A 1 155 ? -8.370 -3.365 15.793 1.00 91.94 155 LEU A N 1
ATOM 1254 C CA . LEU A 1 1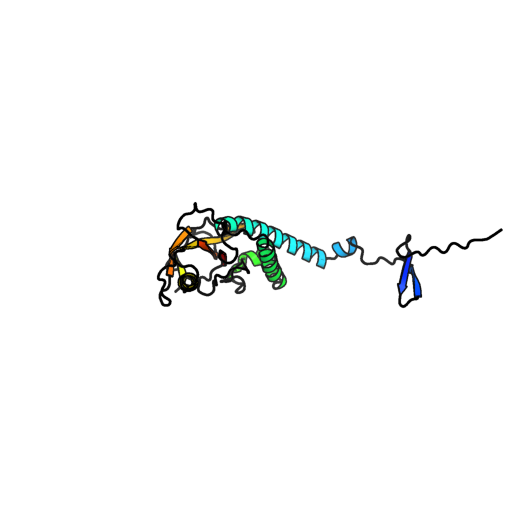55 ? -7.752 -2.843 14.589 1.00 91.94 155 LEU A CA 1
ATOM 1255 C C . LEU A 1 155 ? -6.616 -1.906 15.006 1.00 91.94 155 LEU A C 1
ATOM 1257 O O . LEU A 1 155 ? -6.858 -0.834 15.552 1.00 91.94 155 LEU A O 1
ATOM 1261 N N . GLU A 1 156 ? -5.384 -2.327 14.749 1.00 92.88 156 GLU A N 1
ATOM 1262 C CA . GLU A 1 156 ? -4.193 -1.485 14.801 1.00 92.88 156 GLU A CA 1
ATOM 1263 C C . GLU A 1 156 ? -4.204 -0.552 13.586 1.00 92.88 156 GLU A C 1
ATOM 1265 O O . GLU A 1 156 ? -4.312 -1.000 12.439 1.00 92.88 156 GLU A O 1
ATOM 1270 N N . VAL A 1 157 ? -4.109 0.747 13.851 1.00 94.38 157 VAL A N 1
ATOM 1271 C CA . VAL A 1 157 ? -4.088 1.812 12.853 1.00 94.38 157 VAL A CA 1
ATOM 1272 C C . VAL A 1 157 ? -2.767 2.555 12.981 1.00 94.38 157 VAL A C 1
ATOM 1274 O O . VAL A 1 157 ? -2.543 3.266 13.957 1.00 94.38 157 VAL A O 1
ATOM 1277 N N . ALA A 1 158 ? -1.892 2.375 11.997 1.00 94.50 158 ALA A N 1
ATOM 1278 C CA . ALA A 1 158 ? -0.610 3.054 11.885 1.00 94.50 158 ALA A CA 1
ATOM 1279 C C . ALA A 1 158 ? -0.736 4.189 10.864 1.00 94.50 158 ALA A C 1
ATOM 1281 O O . ALA A 1 158 ? -0.853 3.930 9.665 1.00 94.50 158 ALA A O 1
ATOM 1282 N N . THR A 1 159 ? -0.726 5.439 11.320 1.00 95.19 159 THR A N 1
ATOM 1283 C CA . THR A 1 159 ? -0.808 6.624 10.456 1.00 95.19 159 THR A CA 1
ATOM 1284 C C . THR A 1 159 ? 0.544 7.307 10.337 1.00 95.19 159 THR A C 1
ATOM 1286 O O . THR A 1 159 ? 1.339 7.302 11.274 1.00 95.19 159 THR A O 1
ATOM 1289 N N . GLY A 1 160 ? 0.818 7.897 9.182 1.00 94.12 160 GLY A N 1
ATOM 1290 C CA . GLY A 1 160 ? 2.024 8.680 8.977 1.00 94.12 160 GLY A CA 1
ATOM 1291 C C . GLY A 1 160 ? 2.125 9.249 7.580 1.00 94.12 160 GLY A C 1
ATOM 1292 O O . GLY A 1 160 ? 1.145 9.310 6.839 1.00 94.12 160 GLY A O 1
ATOM 1293 N N . TRP A 1 161 ? 3.320 9.701 7.232 1.00 92.75 161 TRP A N 1
ATOM 1294 C CA . TRP A 1 161 ? 3.526 10.540 6.069 1.00 92.75 161 TRP A CA 1
ATOM 1295 C C . TRP A 1 161 ? 4.576 9.950 5.145 1.00 92.75 161 TRP A C 1
ATOM 1297 O O . TRP A 1 161 ? 5.682 9.626 5.574 1.00 92.75 161 TRP A O 1
ATOM 1307 N N . TYR A 1 162 ? 4.228 9.848 3.868 1.00 91.75 162 TYR A N 1
ATOM 1308 C CA . TYR A 1 162 ? 5.138 9.486 2.795 1.00 91.75 162 TYR A CA 1
ATOM 1309 C C . TYR A 1 162 ? 5.702 10.742 2.135 1.00 91.75 162 TYR A C 1
ATOM 1311 O O . TYR A 1 162 ? 4.944 11.630 1.749 1.00 91.75 162 TYR A O 1
ATOM 1319 N N . GLY A 1 163 ? 7.018 10.799 1.963 1.00 89.25 163 GLY A N 1
ATOM 1320 C CA . GLY A 1 163 ? 7.695 11.889 1.270 1.00 89.25 163 GLY A CA 1
ATOM 1321 C C . GLY A 1 163 ? 8.780 11.389 0.327 1.00 89.25 163 GLY A C 1
ATOM 1322 O O . GLY A 1 163 ? 9.296 10.276 0.467 1.00 89.25 163 GLY A O 1
ATOM 1323 N N . VAL A 1 164 ? 9.140 12.245 -0.626 1.00 86.44 164 VAL A N 1
ATOM 1324 C CA . VAL A 1 164 ? 10.249 12.025 -1.557 1.00 86.44 164 VAL A CA 1
ATOM 1325 C C . VAL A 1 164 ? 11.112 13.278 -1.573 1.00 86.44 164 VAL A C 1
ATOM 1327 O O . VAL A 1 164 ? 10.616 14.366 -1.854 1.00 86.44 164 VAL A O 1
ATOM 1330 N N . THR A 1 165 ? 12.401 13.129 -1.295 1.00 82.94 165 THR A N 1
ATOM 1331 C CA . THR A 1 165 ? 13.378 14.223 -1.279 1.00 82.94 165 THR A CA 1
ATOM 1332 C C . THR A 1 165 ? 14.604 13.770 -2.057 1.00 82.94 165 THR A C 1
ATOM 1334 O O . THR A 1 165 ? 15.144 12.706 -1.780 1.00 82.94 165 THR A O 1
ATOM 1337 N N . ASP A 1 166 ? 14.994 14.518 -3.092 1.00 78.94 166 ASP A N 1
ATOM 1338 C CA . ASP A 1 166 ? 16.127 14.185 -3.976 1.00 78.94 166 ASP A CA 1
ATOM 1339 C C . ASP A 1 166 ? 16.087 12.759 -4.569 1.00 78.94 166 ASP A C 1
ATOM 1341 O O . ASP A 1 166 ? 17.107 12.129 -4.848 1.00 78.94 166 ASP A O 1
ATOM 1345 N N . GLY A 1 167 ? 14.876 12.230 -4.782 1.00 74.38 167 GLY A N 1
ATOM 1346 C CA . GLY A 1 167 ? 14.652 10.869 -5.283 1.00 74.38 167 GLY A CA 1
ATOM 1347 C C . GLY A 1 167 ? 14.804 9.770 -4.225 1.00 74.38 167 GLY A C 1
ATOM 1348 O O . GLY A 1 167 ? 14.641 8.588 -4.542 1.00 74.38 167 GLY A O 1
ATOM 1349 N N . GLU A 1 168 ? 15.074 10.133 -2.974 1.00 82.56 168 GLU A N 1
ATOM 1350 C CA . GLU A 1 168 ? 15.024 9.238 -1.827 1.00 82.56 168 GLU A CA 1
ATOM 1351 C C . GLU A 1 168 ? 13.653 9.303 -1.164 1.00 82.56 168 GLU A C 1
ATOM 1353 O O . GLU A 1 168 ? 13.077 10.369 -0.954 1.00 82.56 168 GLU A O 1
ATOM 1358 N N . ILE A 1 169 ? 13.108 8.134 -0.849 1.00 88.44 169 ILE A N 1
ATOM 1359 C CA . ILE A 1 169 ? 11.820 8.038 -0.175 1.00 88.44 169 ILE A CA 1
ATOM 1360 C C . ILE A 1 169 ? 12.006 8.055 1.338 1.00 88.44 169 ILE A C 1
ATOM 1362 O O . ILE A 1 169 ? 12.980 7.520 1.870 1.00 88.44 169 ILE A O 1
ATOM 1366 N N . SER A 1 170 ? 11.005 8.568 2.036 1.00 89.50 170 SER A N 1
ATOM 1367 C CA . SER A 1 170 ? 10.899 8.465 3.486 1.00 89.50 170 SER A CA 1
ATOM 1368 C C . SER A 1 170 ? 9.457 8.174 3.882 1.00 89.50 170 SER A C 1
ATOM 1370 O O . SER A 1 170 ? 8.515 8.670 3.261 1.00 89.50 170 SER A O 1
ATOM 1372 N N . LEU A 1 171 ? 9.285 7.339 4.906 1.00 90.94 171 LEU A N 1
ATOM 1373 C CA . LEU A 1 171 ? 8.056 7.313 5.688 1.00 90.94 171 LEU A CA 1
ATOM 1374 C C . LEU A 1 171 ? 8.388 7.775 7.105 1.00 90.94 171 LEU A C 1
ATOM 1376 O O . LEU A 1 171 ? 9.406 7.369 7.664 1.00 90.94 171 LEU A O 1
ATOM 1380 N N . THR A 1 172 ? 7.532 8.609 7.692 1.00 91.94 172 THR A N 1
ATOM 1381 C CA . THR A 1 172 ? 7.680 8.992 9.102 1.00 91.94 172 THR A CA 1
ATOM 1382 C C . THR A 1 172 ? 7.481 7.790 10.015 1.00 91.94 172 THR A C 1
ATOM 1384 O O . THR A 1 172 ? 6.857 6.794 9.631 1.00 91.94 172 THR A O 1
ATOM 1387 N N . GLU A 1 173 ? 7.951 7.897 11.256 1.00 90.56 173 GLU A N 1
ATOM 1388 C CA . GLU A 1 173 ? 7.539 6.950 12.287 1.00 90.56 173 GLU A CA 1
ATOM 1389 C C . GLU A 1 173 ? 6.006 6.968 12.432 1.00 90.56 173 GLU A C 1
ATOM 1391 O O . GLU A 1 173 ? 5.404 8.049 12.423 1.00 90.56 173 GLU A O 1
ATOM 1396 N N . PRO A 1 174 ? 5.353 5.795 12.504 1.00 92.88 174 PRO A N 1
ATOM 1397 C CA . PRO A 1 174 ? 3.903 5.733 12.556 1.00 92.88 174 PRO A CA 1
ATOM 1398 C C . PRO A 1 174 ? 3.367 6.154 13.927 1.00 92.88 174 PRO A C 1
ATOM 1400 O O . PRO A 1 174 ? 3.823 5.662 14.964 1.00 92.88 174 PRO A O 1
ATOM 1403 N N . ASN A 1 175 ? 2.310 6.965 13.930 1.00 93.44 175 ASN A N 1
ATOM 1404 C CA . ASN A 1 175 ? 1.424 7.091 15.081 1.00 93.44 175 ASN A CA 1
ATOM 1405 C C . ASN A 1 175 ? 0.495 5.866 15.113 1.00 93.44 175 ASN A C 1
ATOM 1407 O O . ASN A 1 175 ? -0.261 5.636 14.169 1.00 93.44 175 ASN A O 1
ATOM 1411 N N . ILE A 1 176 ? 0.581 5.058 16.172 1.00 92.69 176 ILE A N 1
ATOM 1412 C CA . ILE A 1 176 ? -0.146 3.787 16.286 1.00 92.69 176 ILE A CA 1
ATOM 1413 C C . ILE A 1 176 ? -1.266 3.931 17.310 1.00 92.69 176 ILE A C 1
ATOM 1415 O O . ILE A 1 176 ? -1.010 4.226 18.476 1.00 92.69 176 ILE A O 1
ATOM 1419 N N . GLN A 1 177 ? -2.492 3.655 16.878 1.00 93.44 177 GLN A N 1
ATOM 1420 C CA . GLN A 1 177 ? -3.689 3.608 17.716 1.00 93.44 177 GLN A CA 1
ATOM 1421 C C . GLN A 1 177 ? -4.406 2.268 17.549 1.00 93.44 177 GLN A C 1
ATOM 1423 O O . GLN A 1 177 ? -4.295 1.621 16.507 1.00 93.44 177 GLN A O 1
ATOM 1428 N N . TYR A 1 178 ? -5.163 1.860 18.566 1.00 91.94 178 TYR A N 1
ATOM 1429 C CA . TYR A 1 178 ? -5.914 0.607 18.556 1.00 91.94 178 TYR A CA 1
ATOM 1430 C C . TYR A 1 178 ? -7.405 0.878 18.697 1.00 91.94 178 TYR A C 1
ATOM 1432 O O . TYR A 1 178 ? -7.853 1.544 19.629 1.00 91.94 178 TYR A O 1
ATOM 1440 N N . VAL A 1 179 ? -8.183 0.326 17.772 1.00 91.31 179 VAL A N 1
ATOM 1441 C CA . VAL A 1 179 ? -9.639 0.440 17.744 1.00 91.31 179 VAL A CA 1
ATOM 1442 C C . VAL A 1 179 ? -10.241 -0.906 18.101 1.00 91.31 179 VAL A C 1
ATOM 1444 O O . VAL A 1 179 ? -10.100 -1.872 17.355 1.00 91.31 179 VAL A O 1
ATOM 1447 N N . LYS A 1 180 ? -10.930 -0.988 19.238 1.00 90.62 180 LYS A N 1
ATOM 1448 C CA . LYS A 1 180 ? -11.632 -2.212 19.632 1.00 90.62 180 LYS A CA 1
ATOM 1449 C C . LYS A 1 180 ? -12.771 -2.496 18.650 1.00 90.62 180 LYS A C 1
ATOM 1451 O O . LYS A 1 180 ? -13.611 -1.631 18.427 1.00 90.62 180 LYS A O 1
ATOM 1456 N N . LEU A 1 181 ? -12.813 -3.695 18.071 1.00 89.81 181 LEU A N 1
ATOM 1457 C CA . LEU A 1 181 ? -13.803 -4.047 17.046 1.00 89.81 181 LEU A CA 1
ATOM 1458 C C . LEU A 1 181 ? -15.170 -4.435 17.623 1.00 89.81 181 LEU A C 1
ATOM 1460 O O . LEU A 1 181 ? -16.111 -4.626 16.862 1.00 89.81 181 LEU A O 1
ATOM 1464 N N . ASP A 1 182 ? -15.321 -4.536 18.938 1.00 85.44 182 ASP A N 1
ATOM 1465 C CA . ASP A 1 182 ? -16.610 -4.871 19.545 1.00 85.44 182 ASP A CA 1
ATOM 1466 C C . ASP A 1 182 ? -17.637 -3.739 19.393 1.00 85.44 182 ASP A C 1
ATOM 1468 O O . ASP A 1 182 ? -17.288 -2.558 19.388 1.00 85.44 182 ASP A O 1
ATOM 1472 N N . ASP A 1 183 ? -18.907 -4.127 19.247 1.00 79.44 183 ASP A N 1
ATOM 1473 C CA . ASP A 1 183 ? -20.089 -3.251 19.255 1.00 79.44 183 ASP A CA 1
ATOM 1474 C C . ASP A 1 183 ? -20.066 -2.070 18.263 1.00 79.44 183 ASP A C 1
ATOM 1476 O O . ASP A 1 183 ? -20.762 -1.067 18.436 1.00 79.44 183 ASP A O 1
ATOM 1480 N N . GLN A 1 184 ? -19.298 -2.196 17.174 1.00 83.06 184 GLN A N 1
ATOM 1481 C CA . GLN A 1 184 ? -19.262 -1.191 16.112 1.00 83.06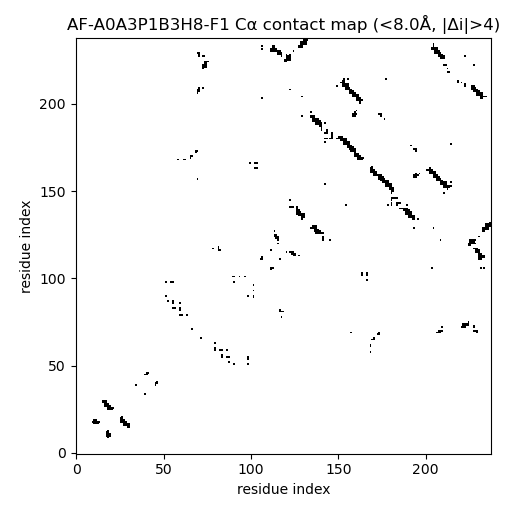 184 GLN A CA 1
ATOM 1482 C C . GLN A 1 184 ? -20.629 -1.065 15.429 1.00 83.06 184 GLN A C 1
ATOM 1484 O O . GLN A 1 184 ? -21.290 -2.061 15.127 1.00 83.06 184 GLN A O 1
ATOM 1489 N N . THR A 1 185 ? -21.045 0.171 15.142 1.00 77.06 185 THR A N 1
ATOM 1490 C CA . THR A 1 185 ? -22.330 0.468 14.492 1.00 77.06 185 THR A CA 1
ATOM 1491 C C . THR A 1 185 ? -22.105 1.004 13.083 1.00 77.06 185 THR A C 1
ATOM 1493 O O . THR A 1 185 ? -21.220 1.819 12.849 1.00 77.06 185 THR A O 1
ATOM 1496 N N . LYS A 1 186 ? -22.932 0.567 12.127 1.00 75.69 186 LYS A N 1
ATOM 1497 C CA . LYS A 1 186 ? -22.776 0.889 10.697 1.00 75.69 186 LYS A CA 1
ATOM 1498 C C . LYS A 1 186 ? -22.885 2.388 10.365 1.00 75.69 186 LYS A C 1
ATOM 1500 O O . LYS A 1 186 ? -22.404 2.809 9.321 1.00 75.69 186 LYS A O 1
ATOM 1505 N N . ASN A 1 187 ? -23.526 3.176 11.229 1.00 70.44 187 ASN A N 1
ATOM 1506 C CA . ASN A 1 187 ? -23.861 4.581 10.969 1.00 70.44 187 ASN A CA 1
ATOM 1507 C C . ASN A 1 187 ? -22.945 5.575 11.695 1.00 70.44 187 ASN A C 1
ATOM 1509 O O . ASN A 1 187 ? -23.273 6.758 11.763 1.00 70.44 187 ASN A O 1
ATOM 1513 N N . LYS A 1 188 ? -21.845 5.106 12.287 1.00 72.31 188 LYS A N 1
ATOM 1514 C CA . LYS A 1 188 ? -20.910 5.965 13.002 1.00 72.31 188 LYS A CA 1
ATOM 1515 C C . LYS A 1 188 ? -19.557 5.906 12.316 1.00 72.31 188 LYS A C 1
ATOM 1517 O O . LYS A 1 188 ? -18.919 4.857 12.306 1.00 72.31 188 LYS A O 1
ATOM 1522 N N . ASP A 1 189 ? -19.139 7.042 11.774 1.00 76.31 189 ASP A N 1
ATOM 1523 C CA . ASP A 1 189 ? -17.768 7.209 11.319 1.00 76.31 189 ASP A CA 1
ATOM 1524 C C . ASP A 1 189 ? -16.830 7.075 12.515 1.00 76.31 189 ASP A C 1
ATOM 1526 O O . ASP A 1 189 ? -17.056 7.656 13.584 1.00 76.31 189 ASP A O 1
ATOM 1530 N N . PHE A 1 190 ? -15.785 6.278 12.330 1.00 86.38 190 PHE A N 1
ATOM 1531 C CA . PHE A 1 190 ? -14.736 6.130 13.319 1.00 86.38 190 PHE A CA 1
ATOM 1532 C C . PHE A 1 190 ? -13.544 6.977 12.891 1.00 86.38 190 PHE A C 1
ATOM 1534 O O . PHE A 1 190 ? -13.014 6.789 11.797 1.00 86.38 190 PHE A O 1
ATOM 1541 N N . VAL A 1 191 ? -13.120 7.893 13.754 1.00 92.00 191 VAL A N 1
ATOM 1542 C CA . VAL A 1 191 ? -11.972 8.768 13.507 1.00 92.00 191 VAL A CA 1
ATOM 1543 C C . VAL A 1 191 ? -10.834 8.429 14.458 1.00 92.00 191 VAL A C 1
ATOM 1545 O O . VAL A 1 191 ? -11.070 8.039 15.602 1.00 92.00 191 VAL A O 1
ATOM 1548 N N . VAL A 1 192 ? -9.606 8.564 13.973 1.00 93.56 192 VAL A N 1
ATOM 1549 C CA . VAL A 1 192 ? -8.382 8.454 14.774 1.00 93.56 192 VAL A CA 1
ATOM 1550 C C . VAL A 1 192 ? -7.461 9.623 14.460 1.00 93.56 192 VAL A C 1
ATOM 1552 O O . VAL A 1 192 ? -7.501 10.169 13.354 1.00 93.56 192 VAL A O 1
ATOM 1555 N N . ASP A 1 193 ? -6.603 9.982 15.409 1.00 93.75 193 ASP A N 1
ATOM 1556 C CA . ASP A 1 193 ? -5.658 11.077 15.204 1.00 93.75 193 ASP A CA 1
ATOM 1557 C C . ASP A 1 193 ? -4.613 10.698 14.145 1.00 93.75 193 ASP A C 1
ATOM 1559 O O . ASP A 1 193 ? -4.118 9.566 14.097 1.00 93.75 193 ASP A O 1
ATOM 1563 N N . PHE A 1 194 ? -4.258 11.633 13.269 1.00 92.88 194 PHE A N 1
ATOM 1564 C CA . PHE A 1 194 ? -3.174 11.408 12.321 1.00 92.88 194 PHE A CA 1
ATOM 1565 C C . PHE A 1 194 ? -1.819 11.741 12.947 1.00 92.88 194 PHE A C 1
ATOM 1567 O O . PHE A 1 194 ? -1.734 12.523 13.895 1.00 92.88 194 PHE A O 1
ATOM 1574 N N . ALA A 1 195 ? -0.740 11.148 12.432 1.00 88.44 195 ALA A N 1
ATOM 1575 C CA . ALA A 1 195 ? 0.604 11.543 12.840 1.00 88.44 195 ALA A CA 1
ATOM 1576 C C . ALA A 1 195 ? 0.815 13.050 12.598 1.00 88.44 195 ALA A C 1
ATOM 1578 O O . ALA A 1 195 ? 0.344 13.567 11.579 1.00 88.44 195 ALA A O 1
ATOM 1579 N N . PRO A 1 196 ? 1.526 13.763 13.488 1.00 84.06 196 PRO A N 1
ATOM 1580 C CA . PRO A 1 196 ? 1.812 15.178 13.289 1.00 84.06 196 PRO A CA 1
ATOM 1581 C C . PRO A 1 196 ? 2.546 15.389 11.959 1.00 84.06 196 PRO A C 1
ATOM 1583 O O . PRO A 1 196 ? 3.427 14.607 11.591 1.00 84.06 196 PRO A O 1
ATOM 1586 N N . ALA A 1 197 ? 2.136 16.410 11.211 1.00 71.75 197 ALA A N 1
ATOM 1587 C CA . ALA A 1 197 ? 2.826 16.820 9.997 1.00 71.75 197 ALA A CA 1
ATOM 1588 C C . ALA A 1 197 ? 4.061 17.656 10.366 1.00 71.75 197 ALA A C 1
ATOM 1590 O O . ALA A 1 197 ? 3.990 18.489 11.267 1.00 71.75 197 ALA A O 1
ATOM 1591 N N . ASP A 1 198 ? 5.171 17.459 9.652 1.00 66.44 198 ASP A N 1
ATOM 1592 C CA . ASP A 1 198 ? 6.275 18.421 9.681 1.00 66.44 198 ASP A CA 1
ATOM 1593 C C . ASP A 1 198 ? 5.993 19.494 8.622 1.00 66.44 198 ASP A C 1
ATOM 1595 O O . ASP A 1 198 ? 5.721 19.150 7.469 1.00 66.44 198 ASP A O 1
ATOM 1599 N N . ASP A 1 199 ? 6.118 20.773 8.982 1.00 58.12 199 ASP A N 1
ATOM 1600 C CA . ASP A 1 199 ? 5.710 21.934 8.165 1.00 58.12 199 ASP A CA 1
ATOM 1601 C C . ASP A 1 199 ? 6.376 22.048 6.776 1.00 58.12 199 ASP A C 1
ATOM 1603 O O . ASP A 1 199 ? 5.954 22.852 5.949 1.00 58.12 199 ASP A O 1
ATOM 1607 N N . ASN A 1 200 ? 7.422 21.268 6.487 1.00 52.94 200 ASN A N 1
ATOM 1608 C CA . ASN A 1 200 ? 8.366 21.585 5.412 1.00 52.94 200 ASN A CA 1
ATOM 1609 C C . ASN A 1 200 ? 8.380 20.643 4.205 1.00 52.94 200 ASN A C 1
ATOM 1611 O O . ASN A 1 200 ? 9.241 20.809 3.348 1.00 52.94 200 ASN A O 1
ATOM 1615 N N . ASN A 1 201 ? 7.468 19.677 4.079 1.00 55.78 201 ASN A N 1
ATOM 1616 C CA . ASN A 1 201 ? 7.428 18.839 2.876 1.00 55.78 201 ASN A CA 1
ATOM 1617 C C . ASN A 1 201 ? 5.998 18.521 2.437 1.00 55.78 201 ASN A C 1
ATOM 1619 O O . ASN A 1 201 ? 5.151 18.175 3.257 1.00 55.78 201 ASN A O 1
ATOM 1623 N N . ILE A 1 202 ? 5.756 18.576 1.123 1.00 62.28 202 ILE A N 1
ATOM 1624 C CA . ILE A 1 202 ? 4.558 18.007 0.496 1.00 62.28 202 ILE A CA 1
ATOM 1625 C C . ILE A 1 202 ? 4.615 16.501 0.759 1.00 62.28 202 ILE A C 1
ATOM 1627 O O . ILE A 1 202 ? 5.400 15.782 0.139 1.00 62.28 202 ILE A O 1
ATOM 1631 N N . ARG A 1 203 ? 3.850 16.032 1.745 1.00 80.56 203 ARG A N 1
ATOM 1632 C CA . ARG A 1 203 ? 3.807 14.623 2.130 1.00 80.56 203 ARG A CA 1
ATOM 1633 C C . ARG A 1 203 ? 2.428 14.042 1.868 1.00 80.56 203 ARG A C 1
ATOM 1635 O O . ARG A 1 203 ? 1.413 14.698 2.076 1.00 80.56 203 ARG A O 1
ATOM 1642 N N . LEU A 1 204 ? 2.402 12.788 1.439 1.00 89.31 204 LEU A N 1
ATOM 1643 C CA . LEU A 1 204 ? 1.175 12.043 1.187 1.00 89.31 204 LEU A CA 1
ATOM 1644 C C . LEU A 1 204 ? 0.759 11.286 2.449 1.00 89.31 204 LEU A C 1
ATOM 1646 O O . LEU A 1 204 ? 1.629 10.704 3.106 1.00 89.31 204 LEU A O 1
ATOM 1650 N N . PRO A 1 205 ? -0.540 11.237 2.796 1.00 92.38 205 PRO A N 1
ATOM 1651 C CA . PRO A 1 205 ? -0.980 10.514 3.971 1.00 92.38 205 PRO A CA 1
ATOM 1652 C C . PRO A 1 205 ? -0.852 9.021 3.683 1.00 92.38 205 PRO A C 1
ATOM 1654 O O . PRO A 1 205 ? -1.321 8.514 2.658 1.00 92.38 205 PRO A O 1
ATOM 1657 N N . PHE A 1 206 ? -0.212 8.313 4.600 1.00 94.12 206 PHE A N 1
ATOM 1658 C CA . PHE A 1 206 ? 0.044 6.891 4.500 1.00 94.12 206 PHE A CA 1
ATOM 1659 C C . PHE A 1 206 ? -0.535 6.164 5.707 1.00 94.12 206 PHE A C 1
ATOM 1661 O O . PHE A 1 206 ? -0.401 6.611 6.848 1.00 94.12 206 PHE A O 1
ATOM 1668 N N . VAL A 1 207 ? -1.195 5.036 5.453 1.00 95.06 207 VAL A N 1
ATOM 1669 C CA . VAL A 1 207 ? -1.867 4.261 6.497 1.00 95.06 207 VAL A CA 1
ATOM 1670 C C . VAL A 1 207 ? -1.531 2.787 6.360 1.00 95.06 207 VAL A C 1
ATOM 1672 O O . VAL A 1 207 ? -1.642 2.217 5.275 1.00 95.06 207 VAL A O 1
ATOM 1675 N N . GLY A 1 208 ? -1.162 2.171 7.481 1.00 94.56 208 GLY A N 1
ATOM 1676 C CA . GLY A 1 208 ? -1.135 0.729 7.695 1.00 94.56 208 GLY A CA 1
ATOM 1677 C C . GLY A 1 208 ? -2.285 0.310 8.610 1.00 94.56 208 GLY A C 1
ATOM 1678 O O . GLY A 1 208 ? -2.540 0.960 9.619 1.00 94.56 208 GLY A O 1
ATOM 1679 N N . LEU A 1 209 ? -2.982 -0.769 8.262 1.00 93.75 209 LEU A N 1
ATOM 1680 C CA . LEU A 1 209 ? -4.055 -1.361 9.059 1.00 93.75 209 LEU A CA 1
ATOM 1681 C C . LEU A 1 209 ? -3.746 -2.830 9.335 1.00 93.75 209 LEU A C 1
ATOM 1683 O O . LEU A 1 209 ? -3.388 -3.564 8.410 1.00 93.75 209 LEU A O 1
ATOM 1687 N N . ALA A 1 210 ? -3.953 -3.281 10.570 1.00 91.69 210 ALA A N 1
ATOM 1688 C CA . ALA A 1 210 ? -3.836 -4.689 10.932 1.00 91.69 210 ALA A CA 1
ATOM 1689 C C . ALA A 1 210 ? -4.889 -5.111 11.964 1.00 91.69 210 ALA A C 1
ATOM 1691 O O . ALA A 1 210 ? -5.117 -4.415 12.944 1.00 91.69 210 ALA A O 1
ATOM 1692 N N . VAL A 1 211 ? -5.515 -6.276 11.781 1.00 89.62 211 VAL A N 1
ATOM 1693 C CA . VAL A 1 211 ? -6.352 -6.880 12.838 1.00 89.62 211 VAL A CA 1
ATOM 1694 C C . VAL A 1 211 ? -5.461 -7.650 13.809 1.00 89.62 211 VAL A C 1
ATOM 1696 O O . VAL A 1 211 ? -4.716 -8.534 13.378 1.00 89.62 211 VAL A O 1
ATOM 1699 N N . VAL A 1 212 ? -5.566 -7.335 15.100 1.00 86.62 212 VAL A N 1
ATOM 1700 C CA . VAL A 1 212 ? -4.682 -7.813 16.173 1.00 86.62 212 VAL A CA 1
ATOM 1701 C C . VAL A 1 212 ? -5.472 -8.338 17.379 1.00 86.62 212 VAL A C 1
ATOM 1703 O O . VAL A 1 212 ? -6.628 -7.975 17.579 1.00 86.62 212 VAL A O 1
ATOM 1706 N N . TYR A 1 213 ? -4.865 -9.226 18.175 1.00 83.94 213 TYR A N 1
ATOM 1707 C CA . TYR A 1 213 ? -5.522 -9.828 19.351 1.00 83.94 213 TYR A CA 1
ATOM 1708 C C . TYR A 1 213 ? -5.569 -8.907 20.570 1.00 83.94 213 TYR A C 1
ATOM 1710 O O . TYR A 1 213 ? -6.493 -9.002 21.371 1.00 83.94 213 TYR A O 1
ATOM 1718 N N . THR A 1 214 ? -4.574 -8.040 20.711 1.00 80.31 214 THR A N 1
ATOM 1719 C CA . THR A 1 214 ? -4.361 -7.176 21.873 1.00 80.31 214 THR A CA 1
ATOM 1720 C C . THR A 1 214 ? -4.049 -5.762 21.406 1.00 80.31 214 THR A C 1
ATOM 1722 O O . THR A 1 214 ? -3.622 -5.550 20.273 1.00 80.31 214 THR A O 1
ATOM 1725 N N . ASP A 1 215 ? -4.254 -4.793 22.287 1.00 79.00 215 ASP A N 1
ATOM 1726 C CA . ASP A 1 215 ? -3.932 -3.378 22.098 1.00 79.00 215 ASP A CA 1
ATOM 1727 C C . ASP A 1 215 ? -2.468 -3.044 22.446 1.00 79.00 215 ASP A C 1
ATOM 1729 O O . ASP A 1 215 ? -2.127 -1.891 22.712 1.00 79.00 215 ASP A O 1
ATOM 1733 N N . ASP A 1 216 ? -1.577 -4.042 22.433 1.00 74.56 216 ASP A N 1
ATOM 1734 C CA . ASP A 1 216 ? -0.168 -3.880 22.773 1.00 74.56 216 ASP A CA 1
ATOM 1735 C C . ASP A 1 216 ? 0.779 -4.131 21.586 1.00 74.56 216 ASP A C 1
ATOM 1737 O O . ASP A 1 216 ? 0.580 -4.978 20.708 1.00 74.56 216 ASP A O 1
ATOM 1741 N N . LYS A 1 217 ? 1.885 -3.377 21.575 1.00 64.62 217 LYS A N 1
ATOM 1742 C CA . LYS A 1 217 ? 2.967 -3.562 20.593 1.00 64.62 217 LYS A CA 1
ATOM 1743 C C . LYS A 1 217 ? 3.705 -4.899 20.780 1.00 64.62 217 LYS A C 1
ATOM 1745 O O . LYS A 1 217 ? 4.395 -5.333 19.866 1.00 64.62 217 LYS A O 1
ATOM 1750 N N . GLY A 1 218 ? 3.592 -5.521 21.959 1.00 57.84 218 GLY A N 1
ATOM 1751 C CA . GLY A 1 218 ? 4.374 -6.690 22.377 1.00 57.84 218 GLY A CA 1
ATOM 1752 C C . GLY A 1 218 ? 3.808 -8.049 21.962 1.00 57.84 218 GLY A C 1
ATOM 1753 O O . GLY A 1 218 ? 4.528 -9.044 22.026 1.00 57.84 218 GLY A O 1
ATOM 1754 N N . SER A 1 219 ? 2.553 -8.127 21.516 1.00 61.19 219 SER A N 1
ATOM 1755 C CA . SER A 1 219 ? 1.971 -9.394 21.073 1.00 61.19 219 SER A CA 1
ATOM 1756 C C . SER A 1 219 ? 2.541 -9.836 19.720 1.00 61.19 219 SER A C 1
ATOM 1758 O O . SER A 1 219 ? 2.126 -9.377 18.650 1.00 61.19 219 SER A O 1
ATOM 1760 N N . GLU A 1 220 ? 3.508 -10.758 19.769 1.00 53.81 220 GLU A N 1
ATOM 1761 C CA . GLU A 1 220 ? 4.178 -11.395 18.623 1.00 53.81 220 GLU A CA 1
ATOM 1762 C C . GLU A 1 220 ? 3.323 -12.477 17.931 1.00 53.81 220 GLU A C 1
ATOM 1764 O O . GLU A 1 220 ? 3.821 -13.530 17.527 1.00 53.81 220 GLU A O 1
ATOM 1769 N N . SER A 1 221 ? 2.020 -12.260 17.756 1.00 55.31 221 SER A N 1
ATOM 1770 C CA . SER A 1 221 ? 1.220 -13.201 16.966 1.00 55.31 221 SER A CA 1
ATOM 1771 C C . SER A 1 221 ? 1.381 -12.895 15.470 1.00 55.31 221 SER A C 1
ATOM 1773 O O . SER A 1 221 ? 0.976 -11.822 15.021 1.00 55.31 221 SER A O 1
ATOM 1775 N N . PRO A 1 222 ? 1.970 -13.789 14.647 1.00 52.78 222 PRO A N 1
ATOM 1776 C CA . PRO A 1 222 ? 1.957 -13.613 13.201 1.00 52.78 222 PRO A CA 1
ATOM 1777 C C . PRO A 1 222 ? 0.515 -13.719 12.705 1.00 52.78 222 PRO A C 1
ATOM 1779 O O . PRO A 1 222 ? -0.121 -14.767 12.814 1.00 52.78 222 PRO A O 1
ATOM 1782 N N . HIS A 1 223 ? -0.006 -12.625 12.161 1.00 58.03 223 HIS A N 1
ATOM 1783 C CA . HIS A 1 223 ? -1.371 -12.587 11.662 1.00 58.03 223 HIS A CA 1
ATOM 1784 C C . HIS A 1 223 ? -1.434 -13.046 10.197 1.00 58.03 223 HIS A C 1
ATOM 1786 O O . HIS A 1 223 ? -0.485 -12.826 9.435 1.00 58.03 223 HIS A O 1
ATOM 1792 N N . PRO A 1 224 ? -2.531 -13.700 9.769 1.00 61.38 224 PRO A N 1
ATOM 1793 C CA . PRO A 1 224 ? -2.704 -14.104 8.380 1.00 61.38 224 PRO A CA 1
ATOM 1794 C C . PRO A 1 224 ? -2.539 -12.899 7.450 1.00 61.38 224 PRO A C 1
ATOM 1796 O O . PRO A 1 224 ? -3.116 -11.848 7.694 1.00 61.38 224 PRO A O 1
ATOM 1799 N N . VAL A 1 225 ? -1.826 -13.062 6.334 1.00 58.38 225 VAL A N 1
ATOM 1800 C CA . VAL A 1 225 ? -1.549 -11.997 5.340 1.00 58.38 225 VAL A CA 1
ATOM 1801 C C . VAL A 1 225 ? -2.807 -11.218 4.909 1.00 58.38 225 VAL A C 1
ATOM 1803 O O . VAL A 1 225 ? -2.735 -10.055 4.523 1.00 58.38 225 VAL A O 1
ATOM 1806 N N . HIS A 1 226 ? -3.977 -11.848 5.007 1.00 74.69 226 HIS A N 1
ATOM 1807 C CA . HIS A 1 226 ? -5.281 -11.273 4.694 1.00 74.69 226 HIS A CA 1
ATOM 1808 C C . HIS A 1 226 ? -5.777 -10.190 5.663 1.00 74.69 226 HIS A C 1
ATOM 1810 O O . HIS A 1 226 ? -6.761 -9.525 5.344 1.00 74.69 226 HIS A O 1
ATOM 1816 N N . THR A 1 227 ? -5.169 -10.029 6.838 1.00 80.81 227 THR A N 1
ATOM 1817 C CA . THR A 1 227 ? -5.617 -9.080 7.870 1.00 80.81 227 THR A CA 1
ATOM 1818 C C . THR A 1 227 ? -4.712 -7.864 8.001 1.00 80.81 227 THR A C 1
ATOM 1820 O O . THR A 1 227 ? -4.852 -7.134 8.974 1.00 80.81 227 THR A O 1
ATOM 1823 N N . VAL A 1 228 ? -3.797 -7.653 7.050 1.00 87.88 228 VAL A N 1
ATOM 1824 C CA . VAL A 1 228 ? -2.883 -6.504 7.022 1.00 87.88 228 VAL A CA 1
ATOM 1825 C C . VAL A 1 228 ? -3.036 -5.761 5.699 1.00 87.88 228 VAL A C 1
ATOM 1827 O O . VAL A 1 228 ? -3.185 -6.383 4.644 1.00 87.88 228 VAL A O 1
ATOM 1830 N N . MET A 1 229 ? -3.004 -4.438 5.733 1.00 91.31 229 MET A N 1
ATOM 1831 C CA . MET A 1 229 ? -3.101 -3.554 4.575 1.00 91.31 229 MET A CA 1
ATOM 1832 C C . MET A 1 229 ? -2.164 -2.367 4.773 1.00 91.31 229 MET A C 1
ATOM 1834 O O . MET A 1 229 ? -1.967 -1.926 5.899 1.00 91.31 229 MET A O 1
ATOM 1838 N N . ALA A 1 230 ? -1.639 -1.823 3.681 1.00 92.62 230 ALA A N 1
ATOM 1839 C CA . ALA A 1 230 ? -1.139 -0.461 3.675 1.00 92.62 230 ALA A CA 1
ATOM 1840 C C . ALA A 1 230 ? -1.535 0.240 2.379 1.00 92.62 230 ALA A C 1
ATOM 1842 O O . ALA A 1 230 ? -1.626 -0.411 1.333 1.00 92.62 230 ALA A O 1
ATOM 1843 N N . CYS A 1 231 ? -1.789 1.542 2.446 1.00 93.31 231 CYS A N 1
ATOM 1844 C CA . CYS A 1 231 ? -2.190 2.340 1.295 1.00 93.31 231 CYS A CA 1
ATOM 1845 C C . CYS A 1 231 ? -1.849 3.824 1.465 1.00 93.31 231 CYS A C 1
ATOM 1847 O O . CYS A 1 231 ? -1.694 4.325 2.579 1.00 93.31 231 CYS A O 1
ATOM 1849 N N . PHE A 1 232 ? -1.781 4.516 0.328 1.00 92.44 232 PHE A N 1
ATOM 1850 C CA . PHE A 1 232 ? -1.861 5.972 0.273 1.00 92.44 232 PHE A CA 1
ATOM 1851 C C . PHE A 1 232 ? -3.322 6.387 0.417 1.00 92.44 232 PHE A C 1
ATOM 1853 O O . PHE A 1 232 ? -4.193 5.766 -0.199 1.00 92.44 232 PHE A O 1
ATOM 1860 N N . VAL A 1 233 ? -3.591 7.426 1.201 1.00 90.81 233 VAL A N 1
ATOM 1861 C CA . VAL A 1 233 ? -4.956 7.856 1.519 1.00 90.81 233 VAL A CA 1
ATOM 1862 C C . VAL A 1 233 ? -5.290 9.172 0.826 1.00 90.81 233 VAL A C 1
ATOM 1864 O O . VAL A 1 233 ? -4.447 10.055 0.693 1.00 90.81 233 VAL A O 1
ATOM 1867 N N . VAL A 1 234 ? -6.536 9.305 0.371 1.00 87.88 234 VAL A N 1
ATOM 1868 C CA . VAL A 1 234 ? -7.042 10.554 -0.215 1.00 87.88 234 VAL A CA 1
ATOM 1869 C C . VAL A 1 234 ? -7.121 11.647 0.856 1.00 87.88 234 VAL A C 1
ATOM 1871 O O . VAL A 1 234 ? -7.709 11.432 1.918 1.00 87.88 234 VAL A O 1
ATOM 1874 N N . MET A 1 235 ? -6.607 12.838 0.545 1.00 87.25 235 MET A N 1
ATOM 1875 C CA . MET A 1 235 ? -6.832 14.043 1.346 1.00 87.25 235 MET A CA 1
ATOM 1876 C C . MET A 1 235 ? -8.189 14.673 1.014 1.00 87.25 235 MET A C 1
ATOM 1878 O O . MET A 1 235 ? -8.560 14.789 -0.157 1.00 87.25 235 MET A O 1
ATOM 1882 N N . ARG A 1 236 ? -8.928 15.119 2.032 1.00 84.50 236 ARG A N 1
ATOM 1883 C CA . ARG A 1 236 ? -10.159 15.897 1.874 1.00 84.50 236 ARG A CA 1
ATOM 1884 C C . ARG A 1 236 ? -10.154 17.116 2.791 1.00 84.50 236 ARG A C 1
ATOM 1886 O O . ARG A 1 236 ? -9.723 17.043 3.935 1.00 84.50 236 ARG A O 1
ATOM 1893 N N . ASN A 1 237 ? -10.714 18.209 2.283 1.00 74.88 237 ASN A N 1
ATOM 1894 C CA . ASN A 1 237 ? -10.972 19.434 3.040 1.00 74.88 237 ASN A CA 1
ATOM 1895 C C . ASN A 1 237 ? -12.447 19.468 3.463 1.00 74.88 237 ASN A C 1
ATOM 1897 O O . ASN A 1 237 ? -13.188 20.349 3.017 1.00 74.88 237 ASN A O 1
ATOM 1901 N N . VAL A 1 238 ? -12.896 18.470 4.232 1.00 59.66 238 VAL A N 1
ATOM 1902 C CA . VAL A 1 238 ? -14.292 18.420 4.711 1.00 59.66 238 VAL A CA 1
ATOM 1903 C C . VAL A 1 238 ? -14.507 19.489 5.773 1.00 59.66 238 VAL A C 1
ATOM 1905 O O . VAL A 1 238 ? -13.567 19.785 6.534 1.00 59.66 238 VAL A O 1
#